Protein AF-A0A9L0IR56-F1 (afdb_monomer)

Secondary structure (DSSP, 8-state):
-HHHHHHHHHHHHHHHHHHHHHHTT----TT-SS--SS--HHHHHHHHHHHHHHHHHTTS-HHHHHHHHHHHHHHHHHHHHHHHH-TT-----HHHHHHHHHHHHHHHHHHHT-SSTT--TTTTGGGSHHHHHHHHHHHHT-HHHHHHHTT-TT-TTTT--HHHHHHHHHHHHHHHHH-TT-TT-HHHHHHHHHHHHHHHHHHHHHHHHHHT--

InterPro domains:
  IPR007225 Exocyst complex component EXOC6/Sec15 [PTHR12702] (2-205)
  IPR042044 EXOC6/PINT-1/Sec15/Tip20, C-terminal, domain 2 [G3DSA:1.20.58.670] (3-142)
  IPR046361 Exocyst complex subunit EXOC6/Sec15, C-terminal [PF04091] (2-171)

Foldseek 3Di:
DPVVVVVLVVLLVVLLVVLVVLLVPDDFPQLDAAAPPAADPSLVVNLVVLLVVLVVCLPPDQVSSVVSLLSNLLSNLVSLLCVLLPPVLQAGEPRRLVRSVNSLVVSLVSQVVCSGPDDDPSVSSVSNLLVVLLSCCVVVVPLVQCLVCPPPPPRPSPNHQLVSSLSNLNNHVVSVVPCPPPPPPVPVVVVVVVVSVVSNVSSVVVVVVVVVVD

Radius of gyration: 19.63 Å; Cα contacts (8 Å, |Δi|>4): 191; chains: 1; bounding box: 58×28×48 Å

Mean predicted aligned error: 6.27 Å

Nearest PDB structures (foldseek):
  2a2f-assembly1_X  TM=9.167E-01  e=8.512E-07  Drosophila melanogaster
  7aa5-assembly1_B  TM=2.598E-01  e=4.148E+00  Homo sapiens
  7a6r-assembly2_B  TM=2.014E-01  e=5.536E+00  Homo sapiens

Sequence (214 aa):
MDARHAAEGEIYTKLNQKIDEFVQLADYDWTMSEPDGRASGYLMDLINFLRSIFQVFTHLPGKVAQTACMSACQHLSTSLMQMLLDSELKQISMGAVQQFNLDVIQCELFASSEPVPGFQGDTLQLAFIDLRQLLDLFMVWDWSTYLADYGQPASKYLRVNPNTALTLLEKMKDTSKKNNIFAQF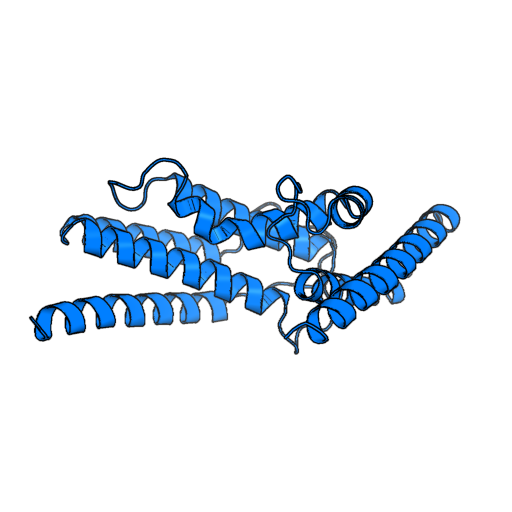RKNDRDKQKLIETVVKQLRSLVNGMSQHT

Structure (mmCIF, N/CA/C/O backbone):
data_AF-A0A9L0IR56-F1
#
_entry.id   AF-A0A9L0IR56-F1
#
loop_
_atom_site.group_PDB
_atom_site.id
_atom_site.type_symbol
_atom_site.label_atom_id
_atom_site.label_alt_id
_atom_site.label_comp_id
_atom_site.label_asym_id
_atom_site.label_entity_id
_atom_site.label_seq_id
_atom_site.pdbx_PDB_ins_code
_atom_site.Cartn_x
_atom_site.Cartn_y
_atom_site.Cartn_z
_atom_site.occupancy
_atom_site.B_iso_or_equiv
_atom_site.auth_seq_id
_atom_site.auth_comp_id
_atom_site.auth_asym_id
_atom_site.auth_atom_id
_atom_site.pdbx_PDB_model_num
ATOM 1 N N . MET A 1 1 ? 29.738 10.434 -18.272 1.00 56.78 1 MET A N 1
ATOM 2 C CA . MET A 1 1 ? 29.108 9.662 -17.174 1.00 56.78 1 MET A CA 1
ATOM 3 C C . MET A 1 1 ? 27.798 10.299 -16.698 1.00 56.78 1 MET A C 1
ATOM 5 O O . MET A 1 1 ? 26.946 9.572 -16.206 1.00 56.78 1 MET A O 1
ATOM 9 N N . ASP A 1 2 ? 27.611 11.603 -16.937 1.00 70.25 2 ASP A N 1
ATOM 10 C CA . ASP A 1 2 ? 26.451 12.405 -16.516 1.00 70.25 2 ASP A CA 1
ATOM 11 C C . ASP A 1 2 ? 25.160 12.136 -17.328 1.00 70.25 2 ASP A C 1
ATOM 13 O O . ASP A 1 2 ? 24.128 11.775 -16.777 1.00 70.25 2 ASP A O 1
ATOM 17 N N . ALA A 1 3 ? 25.243 12.141 -18.667 1.00 72.12 3 ALA A N 1
ATOM 18 C CA . ALA A 1 3 ? 24.068 11.986 -19.540 1.00 72.12 3 ALA A CA 1
ATOM 19 C C . ALA A 1 3 ? 23.312 10.649 -19.384 1.00 72.12 3 ALA A C 1
ATOM 21 O O . ALA A 1 3 ? 22.097 10.598 -19.543 1.00 72.12 3 ALA A O 1
ATOM 22 N N . ARG A 1 4 ? 24.022 9.560 -19.057 1.00 72.88 4 ARG A N 1
ATOM 23 C CA . ARG A 1 4 ? 23.403 8.243 -18.848 1.00 72.88 4 ARG A CA 1
ATOM 24 C C . ARG A 1 4 ? 22.629 8.183 -17.531 1.00 72.88 4 ARG A C 1
ATOM 26 O O . ARG A 1 4 ? 21.506 7.703 -17.529 1.00 72.88 4 ARG A O 1
ATOM 33 N N . HIS A 1 5 ? 23.206 8.692 -16.442 1.00 76.31 5 HIS A N 1
ATOM 34 C CA . HIS A 1 5 ? 22.512 8.750 -15.153 1.00 76.31 5 HIS A CA 1
ATOM 35 C C . HIS A 1 5 ? 21.308 9.697 -15.214 1.00 76.31 5 HIS A C 1
ATOM 37 O O . HIS A 1 5 ? 20.260 9.375 -14.664 1.00 76.31 5 HIS A O 1
ATOM 43 N N . ALA A 1 6 ? 21.426 10.817 -15.935 1.00 77.25 6 ALA A N 1
ATOM 44 C CA . ALA A 1 6 ? 20.308 11.726 -16.172 1.00 77.25 6 ALA A CA 1
ATOM 45 C C . ALA A 1 6 ? 19.157 11.044 -16.936 1.00 77.25 6 ALA A C 1
ATOM 47 O O . ALA A 1 6 ? 18.006 11.138 -16.516 1.00 77.25 6 ALA A O 1
ATOM 48 N N . ALA A 1 7 ? 19.466 10.296 -18.003 1.00 79.19 7 ALA A N 1
ATOM 49 C CA . ALA A 1 7 ? 18.463 9.553 -18.767 1.00 79.19 7 ALA A CA 1
ATOM 50 C C . ALA A 1 7 ? 17.797 8.434 -17.943 1.00 79.19 7 ALA A C 1
ATOM 52 O O . ALA A 1 7 ? 16.586 8.249 -18.020 1.00 79.19 7 ALA A O 1
ATOM 53 N N . GLU A 1 8 ? 18.568 7.702 -17.132 1.00 82.12 8 GLU A N 1
ATOM 54 C CA . GLU A 1 8 ? 18.035 6.682 -16.217 1.00 82.12 8 GLU A CA 1
ATOM 55 C C . GLU A 1 8 ? 17.097 7.307 -15.169 1.00 82.12 8 GLU A C 1
ATOM 57 O O . GLU A 1 8 ? 15.990 6.813 -14.965 1.00 82.12 8 GLU A O 1
ATOM 62 N N . GLY A 1 9 ? 17.488 8.437 -14.571 1.00 82.38 9 GLY A N 1
ATOM 63 C CA . GLY A 1 9 ? 16.643 9.182 -13.635 1.00 82.38 9 GLY A CA 1
ATOM 64 C C . GLY A 1 9 ? 15.326 9.648 -14.260 1.00 82.38 9 GLY A C 1
ATOM 65 O O . GLY A 1 9 ? 14.269 9.504 -13.649 1.00 82.38 9 GLY A O 1
ATOM 66 N N . GLU A 1 10 ? 15.366 10.135 -15.501 1.00 87.88 10 GLU A N 1
ATOM 67 C CA . GLU A 1 10 ? 14.171 10.581 -16.224 1.00 87.88 10 GLU A CA 1
ATOM 68 C C . GLU A 1 10 ? 13.177 9.435 -16.479 1.00 87.88 10 GLU A C 1
ATOM 70 O O . GLU A 1 10 ? 11.966 9.637 -16.359 1.00 87.88 10 GLU A O 1
ATOM 75 N N . ILE A 1 11 ? 13.671 8.224 -16.771 1.00 87.38 11 ILE A N 1
ATOM 76 C CA . ILE A 1 11 ? 12.831 7.024 -16.910 1.00 87.38 11 ILE A CA 1
ATOM 77 C C . ILE A 1 11 ? 12.077 6.753 -15.606 1.00 87.38 11 ILE A C 1
ATOM 79 O O . ILE A 1 11 ? 10.864 6.542 -15.640 1.00 87.38 11 ILE A O 1
ATOM 83 N N . TYR A 1 12 ? 12.772 6.782 -14.466 1.00 88.94 12 TYR A N 1
ATOM 84 C CA . TYR A 1 12 ? 12.162 6.502 -13.163 1.00 88.94 12 TYR A CA 1
ATOM 85 C C . TYR A 1 12 ? 11.106 7.549 -12.810 1.00 88.94 12 TYR A C 1
ATOM 87 O O . TYR A 1 12 ? 9.986 7.203 -12.441 1.00 88.94 12 TYR A O 1
ATOM 95 N N . THR A 1 13 ? 11.427 8.833 -12.991 1.00 91.44 13 THR A N 1
ATOM 96 C CA . THR A 1 13 ? 10.492 9.930 -12.716 1.00 91.44 13 THR A CA 1
ATOM 97 C C . THR A 1 13 ? 9.237 9.831 -13.575 1.00 91.44 13 THR A C 1
ATOM 99 O O . THR A 1 13 ? 8.135 9.913 -13.038 1.00 91.44 13 THR A O 1
ATOM 102 N N . LYS A 1 14 ? 9.377 9.611 -14.887 1.00 94.12 14 LYS A N 1
ATOM 103 C CA . LYS A 1 14 ? 8.225 9.485 -15.793 1.00 94.12 14 LYS A CA 1
ATOM 104 C C . LYS A 1 14 ? 7.370 8.265 -15.474 1.00 94.12 14 LYS A C 1
ATOM 106 O O . LYS A 1 14 ? 6.147 8.339 -15.558 1.00 94.12 14 LYS A O 1
ATOM 111 N N . LEU A 1 15 ? 7.997 7.150 -15.103 1.00 95.44 15 LEU A N 1
ATOM 112 C CA . LEU A 1 15 ? 7.274 5.941 -14.728 1.00 95.44 15 LEU A CA 1
ATOM 113 C C . LEU A 1 15 ? 6.464 6.148 -13.443 1.00 95.44 15 LEU A C 1
ATOM 115 O O . LEU A 1 15 ? 5.287 5.801 -13.412 1.00 95.44 15 LEU A O 1
ATOM 119 N N . ASN A 1 16 ? 7.058 6.778 -12.428 1.00 96.75 16 ASN A N 1
ATOM 120 C CA . ASN A 1 16 ? 6.379 7.082 -11.167 1.00 96.75 16 ASN A CA 1
ATOM 121 C C . ASN A 1 16 ? 5.245 8.097 -11.357 1.00 96.75 16 ASN A C 1
ATOM 123 O O . ASN A 1 16 ? 4.144 7.867 -10.871 1.00 96.75 16 ASN A O 1
ATOM 127 N N . GLN A 1 17 ? 5.458 9.143 -12.163 1.00 97.06 17 GLN A N 1
ATOM 128 C CA . GLN A 1 17 ? 4.387 10.070 -12.553 1.00 97.06 17 GLN A CA 1
ATOM 129 C C . GLN A 1 17 ? 3.228 9.338 -13.228 1.00 97.06 17 GLN A C 1
ATOM 131 O O . GLN A 1 17 ? 2.066 9.609 -12.938 1.00 97.06 17 GLN A O 1
ATOM 136 N N . LYS A 1 18 ? 3.530 8.370 -14.101 1.00 97.56 18 LYS A N 1
ATOM 137 C CA . LYS A 1 18 ? 2.482 7.604 -14.769 1.00 97.56 18 LYS A CA 1
ATOM 138 C C . LYS A 1 18 ? 1.716 6.707 -13.800 1.00 97.56 18 LYS A C 1
ATOM 140 O O . LYS A 1 18 ? 0.505 6.576 -13.944 1.00 97.56 18 LYS A O 1
ATOM 145 N N . ILE A 1 19 ? 2.392 6.123 -12.809 1.00 98.31 19 ILE A N 1
ATOM 146 C CA . ILE A 1 19 ? 1.737 5.403 -11.708 1.00 98.31 19 ILE A CA 1
ATOM 147 C C . ILE A 1 19 ? 0.778 6.339 -10.969 1.00 98.31 19 ILE A C 1
ATOM 149 O O . ILE A 1 19 ? -0.375 5.967 -10.767 1.00 98.31 19 ILE A O 1
ATOM 153 N N . ASP A 1 20 ? 1.216 7.552 -10.629 1.00 98.19 20 ASP A N 1
ATOM 154 C CA . ASP A 1 20 ? 0.378 8.528 -9.924 1.00 98.19 20 ASP A CA 1
ATOM 155 C C . ASP A 1 20 ? -0.876 8.896 -10.727 1.00 98.19 20 ASP A C 1
ATOM 157 O O . ASP A 1 20 ? -1.968 8.942 -10.165 1.00 98.19 20 ASP A O 1
ATOM 161 N N . GLU A 1 21 ? -0.753 9.081 -12.045 1.00 98.19 21 GLU A N 1
ATOM 162 C CA . GLU A 1 21 ? -1.903 9.321 -12.928 1.00 98.19 21 GLU A CA 1
ATOM 163 C C . GLU A 1 21 ? -2.930 8.180 -12.874 1.00 98.19 21 GLU A C 1
ATOM 165 O O . GLU A 1 21 ? -4.127 8.446 -12.831 1.00 98.19 21 GLU A O 1
ATOM 170 N N . PHE A 1 22 ? -2.492 6.915 -12.858 1.00 98.25 22 PHE A N 1
ATOM 171 C CA . PHE A 1 22 ? -3.406 5.774 -12.719 1.00 98.25 22 PHE A CA 1
ATOM 172 C C . PHE A 1 22 ? -4.019 5.697 -11.320 1.00 98.25 22 PHE A C 1
ATOM 174 O O . PHE A 1 22 ? -5.207 5.420 -11.189 1.00 98.25 22 PHE A O 1
ATOM 181 N N . VAL A 1 23 ? -3.227 5.939 -10.275 1.00 97.44 23 VAL A N 1
ATOM 182 C CA . VAL A 1 23 ? -3.689 5.901 -8.880 1.00 97.44 23 VAL A CA 1
ATOM 183 C C . VAL A 1 23 ? -4.750 6.973 -8.616 1.00 97.44 23 VAL A C 1
ATOM 185 O O . VAL A 1 23 ? -5.692 6.719 -7.873 1.00 97.44 23 VAL A O 1
ATOM 188 N N . GLN A 1 24 ? -4.66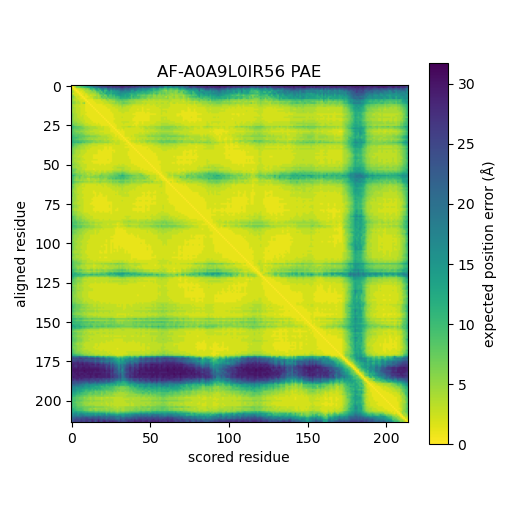3 8.134 -9.269 1.00 96.19 24 GLN A N 1
ATOM 189 C CA . GLN A 1 24 ? -5.692 9.181 -9.203 1.00 96.19 24 GLN A CA 1
ATOM 190 C C . GLN A 1 24 ? -7.050 8.756 -9.783 1.00 96.19 24 GLN A C 1
ATOM 192 O O . GLN A 1 24 ? -8.055 9.398 -9.490 1.00 96.19 24 GLN A O 1
ATOM 197 N N . LEU A 1 25 ? -7.101 7.689 -10.589 1.00 97.06 25 LEU A N 1
ATOM 198 C CA . LEU A 1 25 ? -8.348 7.120 -11.115 1.00 97.06 25 LEU A CA 1
ATOM 199 C C . LEU A 1 25 ? -9.017 6.147 -10.136 1.00 97.06 25 LEU A C 1
ATOM 201 O O . LEU A 1 25 ? -10.068 5.594 -10.460 1.00 97.06 25 LEU A O 1
ATOM 205 N N . ALA A 1 26 ? -8.407 5.885 -8.978 1.00 96.06 26 ALA A N 1
ATOM 206 C CA . ALA A 1 26 ? -8.992 5.020 -7.968 1.00 96.06 26 ALA A CA 1
ATOM 207 C C . ALA A 1 26 ? -10.307 5.614 -7.445 1.00 96.06 26 ALA A C 1
ATOM 209 O O . ALA A 1 26 ? -10.336 6.722 -6.915 1.00 96.06 26 ALA A O 1
ATOM 210 N N . ASP A 1 27 ? -11.383 4.839 -7.561 1.00 93.00 27 ASP A N 1
ATOM 211 C CA . ASP A 1 27 ? -12.735 5.221 -7.148 1.00 93.00 27 ASP A CA 1
ATOM 212 C C . ASP A 1 27 ? -13.307 4.151 -6.209 1.00 93.00 27 ASP A C 1
ATOM 214 O O . ASP A 1 27 ? -14.195 3.374 -6.557 1.00 93.00 27 ASP A O 1
ATOM 218 N N . TYR A 1 28 ? -12.701 4.027 -5.025 1.00 93.19 28 TYR A N 1
ATOM 219 C CA . TYR A 1 28 ? -13.156 3.081 -4.009 1.00 93.19 28 TYR A CA 1
ATOM 220 C C . TYR A 1 28 ? -14.420 3.589 -3.310 1.00 93.19 28 TYR A C 1
ATOM 222 O O . TYR A 1 28 ? -14.428 4.684 -2.739 1.00 93.19 28 TYR A O 1
ATOM 230 N N . ASP A 1 29 ? -15.439 2.733 -3.197 1.00 94.31 29 ASP A N 1
ATOM 231 C CA . A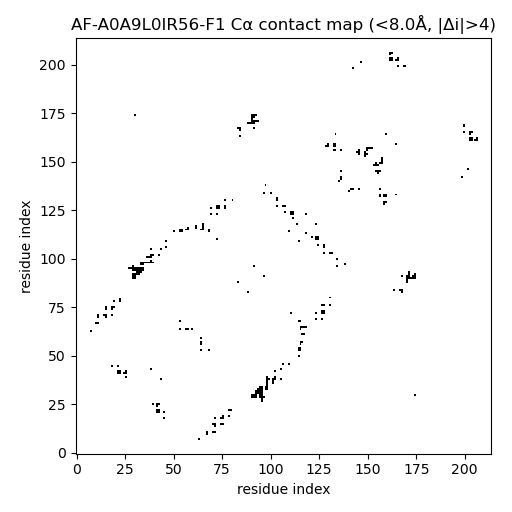SP A 1 29 ? -16.450 2.894 -2.152 1.00 94.31 29 ASP A CA 1
ATOM 232 C C . ASP A 1 29 ? -15.864 2.453 -0.804 1.00 94.31 29 ASP A C 1
ATOM 234 O O . ASP A 1 29 ? -15.979 1.305 -0.370 1.00 94.31 29 ASP A O 1
ATOM 238 N N . TRP A 1 30 ? -15.249 3.399 -0.095 1.00 95.25 30 TRP A N 1
ATOM 239 C CA . TRP A 1 30 ? -14.666 3.161 1.227 1.00 95.25 30 TRP A CA 1
ATOM 240 C C . TRP A 1 30 ? -15.686 2.719 2.286 1.00 95.25 30 TRP A C 1
ATOM 242 O O . TRP A 1 30 ? -15.304 2.240 3.358 1.00 95.25 30 TRP A O 1
ATOM 252 N N . THR A 1 31 ? -16.984 2.830 2.008 1.00 93.00 31 THR A N 1
ATOM 253 C CA . THR A 1 31 ? -18.069 2.426 2.906 1.00 93.00 31 THR A CA 1
ATOM 254 C C . THR A 1 31 ? -18.745 1.111 2.520 1.00 93.00 31 THR A C 1
ATOM 256 O O . THR A 1 31 ? -19.656 0.688 3.237 1.00 93.00 31 THR A O 1
ATOM 259 N N . MET A 1 32 ? -18.267 0.433 1.470 1.00 92.88 32 MET A N 1
ATOM 260 C CA . MET A 1 32 ? -18.858 -0.808 0.967 1.00 92.88 32 MET A CA 1
ATOM 261 C C . MET A 1 32 ? -18.914 -1.920 2.025 1.00 92.88 32 MET A C 1
ATOM 263 O O . MET A 1 32 ? -17.990 -2.132 2.811 1.00 92.88 32 MET A O 1
ATOM 267 N N . SER A 1 33 ? -20.014 -2.670 2.067 1.00 88.31 33 SER A N 1
ATOM 268 C CA . SER A 1 33 ? -20.181 -3.735 3.063 1.00 88.31 33 SER A CA 1
ATOM 269 C C . SER A 1 33 ? -19.320 -4.964 2.777 1.00 88.31 33 SER A C 1
ATOM 271 O O . SER A 1 33 ? -18.829 -5.591 3.713 1.00 88.31 33 SER A O 1
ATOM 273 N N . GLU A 1 34 ? -19.142 -5.291 1.500 1.00 89.88 34 GLU A N 1
ATOM 274 C CA . GLU A 1 34 ? -18.439 -6.475 1.001 1.00 89.88 34 GLU A CA 1
ATOM 275 C C . GLU A 1 34 ? -17.618 -6.088 -0.237 1.00 89.88 34 GLU A C 1
ATOM 277 O O . GLU A 1 34 ? -17.998 -5.135 -0.917 1.00 89.88 34 GLU A O 1
ATOM 282 N N . PRO A 1 35 ? -16.507 -6.786 -0.528 1.00 93.94 35 PRO A N 1
ATOM 283 C CA . PRO A 1 35 ? -15.713 -6.544 -1.727 1.00 93.94 35 PRO A CA 1
ATOM 284 C C . PRO A 1 35 ? -16.431 -7.036 -2.989 1.00 93.94 35 PRO A C 1
ATOM 286 O O . PRO A 1 35 ? -17.216 -7.983 -2.947 1.00 93.94 35 PRO A O 1
ATOM 289 N N . ASP A 1 36 ? -16.049 -6.494 -4.142 1.00 93.06 36 ASP A N 1
ATOM 290 C CA . ASP A 1 36 ? -16.587 -6.873 -5.456 1.00 93.06 36 ASP A CA 1
ATOM 291 C C . ASP A 1 36 ? -16.112 -8.262 -5.926 1.00 93.06 36 ASP A C 1
ATOM 293 O O . ASP A 1 36 ? -16.524 -8.759 -6.977 1.00 93.06 36 ASP A O 1
ATOM 297 N N . GLY A 1 37 ? -15.195 -8.890 -5.183 1.00 93.62 37 GLY A N 1
ATOM 298 C CA . GLY A 1 37 ? -14.642 -10.215 -5.482 1.00 93.62 37 GLY A CA 1
ATOM 299 C C . GLY A 1 37 ? -13.617 -10.237 -6.622 1.00 93.62 37 GLY A C 1
ATOM 300 O O . GLY A 1 37 ? -13.102 -11.300 -6.967 1.00 93.62 37 GLY A O 1
ATOM 301 N N . ARG A 1 38 ? -13.283 -9.077 -7.192 1.00 96.19 38 ARG A N 1
ATOM 302 C CA . ARG A 1 38 ? -12.245 -8.891 -8.215 1.00 96.19 38 ARG A CA 1
ATOM 303 C C . ARG A 1 38 ? -11.431 -7.639 -7.916 1.00 96.19 38 ARG A C 1
ATOM 305 O O . ARG A 1 38 ? -11.923 -6.752 -7.232 1.00 96.19 38 ARG A O 1
ATOM 312 N N . ALA A 1 39 ? -10.221 -7.558 -8.455 1.00 97.06 39 ALA A N 1
ATOM 313 C CA . ALA A 1 39 ? -9.408 -6.351 -8.354 1.00 97.06 39 ALA A CA 1
ATOM 314 C C . ALA A 1 39 ? -10.023 -5.168 -9.122 1.00 97.06 39 ALA A C 1
ATOM 316 O O . ALA A 1 39 ? -10.752 -5.347 -10.105 1.00 97.06 39 ALA A O 1
ATOM 317 N N . SER A 1 40 ? -9.702 -3.967 -8.665 1.00 98.00 40 SER A N 1
ATOM 318 C CA . SER A 1 40 ? -10.132 -2.682 -9.195 1.00 98.00 40 SER A CA 1
ATOM 319 C C . SER A 1 40 ? -9.600 -2.460 -10.611 1.00 98.00 40 SER A C 1
ATOM 321 O O . SER A 1 40 ? -8.440 -2.747 -10.919 1.00 98.00 40 SER A O 1
ATOM 323 N N . GLY A 1 41 ? -10.448 -1.911 -11.486 1.00 97.88 41 GLY A N 1
ATOM 324 C CA . GLY A 1 41 ? -10.127 -1.730 -12.907 1.00 97.88 41 GLY A CA 1
ATOM 325 C C . GLY A 1 41 ? -8.874 -0.884 -13.140 1.00 97.88 41 GLY A C 1
ATOM 326 O O . GLY A 1 41 ? -7.975 -1.320 -13.854 1.00 97.88 41 GLY A O 1
ATOM 327 N N . TYR A 1 42 ? -8.768 0.264 -12.455 1.00 97.94 42 TYR A N 1
ATOM 328 C CA . TYR A 1 42 ? -7.621 1.172 -12.587 1.00 97.94 42 TYR A CA 1
ATOM 329 C C . TYR A 1 42 ? -6.286 0.469 -12.296 1.00 97.94 42 TYR A C 1
ATOM 331 O O . TYR A 1 42 ? -5.286 0.713 -12.971 1.00 97.94 42 TYR A O 1
ATOM 339 N N . LEU A 1 43 ? -6.273 -0.425 -11.300 1.00 98.38 43 LEU A N 1
ATOM 340 C CA . LEU A 1 43 ? -5.068 -1.130 -10.896 1.00 98.38 43 LEU A CA 1
ATOM 341 C C . LEU A 1 43 ? -4.694 -2.202 -11.913 1.00 98.38 43 LEU A C 1
ATOM 343 O O . LEU A 1 43 ? -3.519 -2.355 -12.241 1.00 98.38 43 LEU A O 1
ATOM 347 N N . MET A 1 44 ? -5.679 -2.928 -12.440 1.00 98.31 44 MET A N 1
ATOM 348 C CA . MET A 1 44 ? -5.430 -3.899 -13.503 1.00 98.31 44 MET A CA 1
ATOM 349 C C . MET A 1 44 ? -4.885 -3.220 -14.760 1.00 98.31 44 MET A C 1
ATOM 351 O O . MET A 1 44 ? -3.932 -3.722 -15.359 1.00 98.31 44 MET A O 1
ATOM 355 N N . ASP A 1 45 ? -5.422 -2.056 -15.122 1.00 98.44 45 ASP A N 1
ATOM 356 C CA . ASP A 1 45 ? -4.917 -1.254 -16.237 1.00 98.44 45 ASP A CA 1
ATOM 357 C C . ASP A 1 45 ? -3.487 -0.767 -15.979 1.00 98.44 45 ASP A C 1
ATOM 359 O O . ASP A 1 45 ? -2.627 -0.888 -16.857 1.00 98.44 45 ASP A O 1
ATOM 363 N N . LEU A 1 46 ? -3.188 -0.314 -14.757 1.00 98.50 46 LEU A N 1
ATOM 364 C CA . LEU A 1 46 ? -1.832 0.046 -14.348 1.00 98.50 46 LEU A CA 1
ATOM 365 C C . LEU A 1 46 ? -0.866 -1.146 -14.431 1.00 98.50 46 LEU A C 1
ATOM 367 O O . LEU A 1 46 ? 0.226 -1.017 -14.983 1.00 98.50 46 LEU A O 1
ATOM 371 N N . ILE A 1 47 ? -1.247 -2.320 -13.926 1.00 98.31 47 ILE A N 1
ATOM 372 C CA . ILE A 1 47 ? -0.418 -3.532 -13.995 1.00 98.31 47 ILE A CA 1
ATOM 373 C C . ILE A 1 47 ? -0.159 -3.917 -15.455 1.00 98.31 47 ILE A C 1
ATOM 375 O O . ILE A 1 47 ? 0.976 -4.235 -15.815 1.00 98.31 47 ILE A O 1
ATOM 379 N N . ASN A 1 48 ? -1.174 -3.859 -16.317 1.00 98.19 48 ASN A N 1
ATOM 380 C CA . ASN A 1 48 ? -1.025 -4.138 -17.747 1.00 98.19 48 ASN A CA 1
ATOM 381 C C . ASN A 1 48 ? -0.094 -3.131 -18.436 1.00 98.19 48 ASN A C 1
ATOM 383 O O . ASN A 1 48 ? 0.744 -3.517 -19.261 1.00 98.19 48 ASN A O 1
ATOM 387 N N . PHE A 1 49 ? -0.191 -1.855 -18.064 1.00 98.00 49 PHE A N 1
ATOM 388 C CA . PHE A 1 49 ? 0.731 -0.819 -18.511 1.00 98.00 49 PHE A CA 1
ATOM 389 C C . PHE A 1 49 ? 2.172 -1.130 -18.078 1.00 98.00 49 PHE A C 1
ATOM 391 O O . PHE A 1 49 ? 3.062 -1.192 -18.927 1.00 98.00 49 PHE A O 1
ATOM 398 N N . LEU A 1 50 ? 2.405 -1.407 -16.791 1.00 97.50 50 LEU A N 1
ATOM 399 C CA . LEU A 1 50 ? 3.734 -1.731 -16.261 1.00 97.50 50 LEU A CA 1
ATOM 400 C C . LEU A 1 50 ? 4.329 -2.978 -16.925 1.00 97.50 50 LEU A C 1
ATOM 402 O O . LEU A 1 50 ? 5.494 -2.958 -17.316 1.00 97.50 50 LEU A O 1
ATOM 406 N N . ARG A 1 51 ? 3.531 -4.035 -17.130 1.00 96.44 51 ARG A N 1
ATOM 407 C CA . ARG A 1 51 ? 3.951 -5.235 -17.879 1.00 96.44 51 ARG A CA 1
ATOM 408 C C . ARG A 1 51 ? 4.436 -4.878 -19.281 1.00 96.44 51 ARG A C 1
ATOM 410 O O . ARG A 1 51 ? 5.509 -5.320 -19.684 1.00 96.44 51 ARG A O 1
ATOM 417 N N . SER A 1 52 ? 3.676 -4.054 -19.998 1.00 95.88 52 SER A N 1
ATOM 418 C CA . SER A 1 52 ? 4.019 -3.630 -21.361 1.00 95.88 52 SER A CA 1
ATOM 419 C C . SER A 1 52 ? 5.311 -2.805 -21.391 1.00 95.88 52 SER A C 1
ATOM 421 O O . SER A 1 52 ? 6.165 -3.015 -22.249 1.00 95.88 52 SER A O 1
ATOM 423 N N . ILE A 1 53 ? 5.499 -1.901 -20.424 1.00 94.56 53 ILE A N 1
ATOM 424 C CA . ILE A 1 53 ? 6.717 -1.090 -20.303 1.00 94.56 53 ILE A CA 1
ATOM 425 C C . ILE A 1 53 ? 7.934 -1.951 -19.957 1.00 94.56 53 ILE A C 1
ATOM 427 O O . ILE A 1 53 ? 8.985 -1.815 -20.585 1.00 94.56 53 ILE A O 1
ATOM 431 N N . PHE A 1 54 ? 7.813 -2.867 -18.997 1.00 94.31 54 PHE A N 1
ATOM 432 C CA . PHE A 1 54 ? 8.950 -3.679 -18.567 1.00 94.31 54 PHE A CA 1
ATOM 433 C C . PHE A 1 54 ? 9.391 -4.708 -19.600 1.00 94.31 54 PHE A C 1
ATOM 435 O O . PHE A 1 54 ? 10.590 -4.965 -19.707 1.00 94.31 54 PHE A O 1
ATOM 442 N N . GLN A 1 55 ? 8.477 -5.189 -20.446 1.00 91.31 55 GLN A N 1
ATOM 443 C CA . GLN A 1 55 ? 8.843 -5.956 -21.637 1.00 91.31 55 GLN A CA 1
ATOM 444 C C . GLN A 1 55 ? 9.797 -5.168 -22.543 1.00 91.31 55 GLN A C 1
ATOM 446 O O . GLN A 1 55 ? 10.826 -5.702 -22.955 1.00 91.31 55 GLN A O 1
ATOM 451 N N . VAL A 1 56 ? 9.526 -3.882 -22.788 1.00 90.00 56 VAL A N 1
ATOM 452 C CA . VAL A 1 56 ? 10.425 -3.010 -23.566 1.00 90.00 56 VAL A CA 1
ATOM 453 C C . VAL A 1 56 ? 11.740 -2.758 -22.820 1.00 90.00 56 VAL A C 1
ATOM 455 O O . VAL A 1 56 ? 12.807 -2.709 -23.435 1.00 90.00 56 VAL A O 1
ATOM 458 N N . PHE A 1 57 ? 11.703 -2.644 -21.490 1.00 88.31 57 PHE A N 1
ATOM 459 C CA . PHE A 1 57 ? 12.903 -2.392 -20.682 1.00 88.31 57 PHE A CA 1
ATOM 460 C C . PHE A 1 57 ? 13.878 -3.570 -20.647 1.00 88.31 57 PHE A C 1
ATOM 462 O O . PHE A 1 57 ? 15.032 -3.364 -20.281 1.00 88.31 57 PHE A O 1
ATOM 469 N N . THR A 1 58 ? 13.490 -4.770 -21.084 1.00 80.75 58 THR A N 1
ATOM 470 C CA . THR A 1 58 ? 14.433 -5.895 -21.243 1.00 80.75 58 THR A CA 1
ATOM 471 C C . THR A 1 58 ? 15.575 -5.596 -22.225 1.00 80.75 58 THR A C 1
ATOM 473 O O . THR A 1 58 ? 16.621 -6.241 -22.164 1.00 80.75 58 THR A O 1
ATOM 476 N N . HIS A 1 59 ? 15.422 -4.583 -23.085 1.00 85.94 59 HIS A N 1
ATOM 477 C CA . HIS A 1 59 ? 16.479 -4.084 -23.968 1.00 85.94 59 HIS A CA 1
ATOM 478 C C . HIS A 1 59 ? 17.445 -3.095 -23.295 1.00 85.94 59 HIS A C 1
ATOM 480 O O . HIS A 1 59 ? 18.482 -2.756 -23.869 1.00 85.94 59 HIS A O 1
ATOM 486 N N . LEU A 1 60 ? 17.126 -2.615 -22.091 1.00 86.88 60 LEU A N 1
ATOM 487 C CA . LEU A 1 60 ? 18.025 -1.795 -21.285 1.00 86.88 60 LEU A CA 1
ATOM 488 C C . LEU A 1 60 ? 19.057 -2.681 -20.569 1.00 86.88 60 LEU A C 1
ATOM 490 O O . LEU A 1 60 ? 18.840 -3.880 -20.381 1.00 86.88 60 LEU A O 1
ATOM 494 N N . PRO A 1 61 ? 20.186 -2.113 -20.106 1.00 90.81 61 PRO A N 1
ATOM 495 C CA . PRO A 1 61 ? 21.106 -2.846 -19.244 1.00 90.81 61 PRO A CA 1
ATOM 496 C C . PRO A 1 61 ? 20.365 -3.416 -18.027 1.00 90.81 61 PRO A C 1
ATOM 498 O O . PRO A 1 61 ? 19.648 -2.679 -17.354 1.00 90.81 61 PRO A O 1
ATOM 501 N N . GLY A 1 62 ? 20.567 -4.699 -17.703 1.00 89.00 62 GLY A N 1
ATOM 502 C CA . GLY A 1 62 ? 19.735 -5.413 -16.719 1.00 89.00 62 GLY A CA 1
ATOM 503 C C . GLY A 1 62 ? 19.572 -4.697 -15.372 1.00 89.00 62 GLY A C 1
ATOM 504 O O . GLY A 1 62 ? 18.463 -4.597 -14.860 1.00 89.00 62 GLY A O 1
ATOM 505 N N . LYS A 1 63 ? 20.643 -4.088 -14.843 1.00 90.06 63 LYS A N 1
ATOM 506 C CA . LYS A 1 63 ? 20.576 -3.299 -13.599 1.00 90.06 63 LYS A CA 1
ATOM 507 C C . LYS A 1 63 ? 19.650 -2.080 -13.692 1.00 90.06 63 LYS A C 1
ATOM 509 O O . LYS A 1 63 ? 19.011 -1.737 -12.703 1.00 90.06 63 LYS A O 1
ATOM 514 N N . VAL A 1 64 ? 19.570 -1.432 -14.853 1.00 90.88 64 VAL A N 1
ATOM 515 C CA . VAL A 1 64 ? 18.690 -0.275 -15.088 1.00 90.88 64 VAL A CA 1
ATOM 516 C C . VAL A 1 64 ? 17.236 -0.729 -15.098 1.00 90.88 64 VAL A C 1
ATOM 518 O O . VAL A 1 64 ? 16.413 -0.156 -14.393 1.00 90.88 64 VAL A O 1
ATOM 521 N N . ALA A 1 65 ? 16.933 -1.806 -15.827 1.00 92.44 65 ALA A N 1
ATOM 522 C CA . ALA A 1 65 ? 15.586 -2.368 -15.882 1.00 92.44 65 ALA A CA 1
ATOM 523 C C . ALA A 1 65 ? 15.108 -2.846 -14.498 1.00 92.44 65 ALA A C 1
ATOM 525 O O . ALA A 1 65 ? 13.985 -2.555 -14.093 1.00 92.44 65 ALA A O 1
ATOM 526 N N . GLN A 1 66 ? 15.983 -3.512 -13.736 1.00 93.12 66 GLN A N 1
ATOM 527 C CA . GLN A 1 66 ? 15.698 -3.940 -12.362 1.00 93.12 66 GLN A CA 1
ATOM 528 C C . GLN A 1 66 ? 15.457 -2.754 -11.429 1.00 93.12 66 GLN A C 1
ATOM 530 O O . GLN A 1 66 ? 14.502 -2.767 -10.657 1.00 93.12 66 GLN A O 1
ATOM 535 N N . THR A 1 67 ? 16.292 -1.716 -11.513 1.00 92.81 67 THR A N 1
ATOM 536 C CA . THR A 1 67 ? 16.139 -0.510 -10.687 1.00 92.81 67 THR A CA 1
ATOM 537 C C . THR A 1 67 ? 14.839 0.219 -11.021 1.00 92.81 67 THR A C 1
ATOM 539 O O . THR A 1 67 ? 14.107 0.583 -10.105 1.00 92.81 67 THR A O 1
ATOM 542 N N . ALA A 1 68 ? 14.496 0.356 -12.307 1.00 93.81 68 ALA A N 1
ATOM 543 C CA . ALA A 1 68 ? 13.219 0.926 -12.736 1.00 93.81 68 ALA A CA 1
ATOM 544 C C . ALA A 1 68 ? 12.030 0.126 -12.188 1.00 93.81 68 ALA A C 1
ATOM 546 O O . ALA A 1 68 ? 11.090 0.700 -11.647 1.00 93.81 68 ALA A O 1
ATOM 547 N N . CYS A 1 69 ? 12.088 -1.203 -12.301 1.00 95.50 69 CYS A N 1
ATOM 548 C CA . CYS A 1 69 ? 11.025 -2.090 -11.845 1.00 95.50 69 CYS A CA 1
ATOM 549 C C . CYS A 1 69 ? 10.847 -2.055 -10.324 1.00 95.50 69 CYS A C 1
ATOM 551 O O . CYS A 1 69 ? 9.721 -1.962 -9.838 1.00 95.50 69 CYS A O 1
ATOM 553 N N . MET A 1 70 ? 11.949 -2.081 -9.572 1.00 95.31 70 MET A N 1
ATOM 554 C CA . MET A 1 70 ? 11.919 -1.942 -8.117 1.00 95.31 70 MET A CA 1
ATOM 555 C C . MET A 1 70 ? 11.367 -0.575 -7.708 1.00 95.31 70 MET A C 1
ATOM 557 O O . MET A 1 70 ? 10.468 -0.513 -6.875 1.00 95.31 70 MET A O 1
ATOM 561 N N . SER A 1 71 ? 11.852 0.507 -8.328 1.00 95.81 71 SER A N 1
ATOM 562 C CA . SER A 1 71 ? 11.391 1.868 -8.039 1.00 95.81 71 SER A CA 1
ATOM 563 C C . SER A 1 71 ? 9.892 2.017 -8.289 1.00 95.81 71 SER A C 1
ATOM 565 O O . SER A 1 71 ? 9.188 2.518 -7.420 1.00 95.81 71 SER A O 1
ATOM 567 N N . ALA A 1 72 ? 9.391 1.502 -9.411 1.00 97.31 72 ALA A N 1
ATOM 568 C CA . ALA A 1 72 ? 7.969 1.508 -9.731 1.00 97.31 72 ALA A CA 1
ATOM 569 C C . ALA A 1 72 ? 7.130 0.717 -8.716 1.00 97.31 72 ALA A C 1
ATOM 571 O O . ALA A 1 72 ? 6.087 1.194 -8.279 1.00 97.31 72 ALA A O 1
ATOM 572 N N . CYS A 1 73 ? 7.578 -0.476 -8.310 1.00 97.81 73 CYS A N 1
ATOM 573 C CA . CYS A 1 73 ? 6.857 -1.286 -7.323 1.00 97.81 73 CYS A CA 1
ATOM 574 C C . CYS A 1 73 ? 6.837 -0.617 -5.941 1.00 97.81 73 CYS A C 1
ATOM 576 O O . CYS A 1 73 ? 5.799 -0.594 -5.284 1.00 97.81 73 CYS A O 1
ATOM 578 N N . GLN A 1 74 ? 7.960 -0.031 -5.515 1.00 97.44 74 GLN A N 1
ATOM 579 C CA . GLN A 1 74 ? 8.046 0.732 -4.266 1.00 97.44 74 GLN A CA 1
ATOM 580 C C . GLN A 1 74 ? 7.165 1.982 -4.302 1.00 97.44 74 GLN A C 1
ATOM 582 O O . GLN A 1 74 ? 6.485 2.280 -3.319 1.00 97.44 74 GLN A O 1
ATOM 587 N N . HIS A 1 75 ? 7.151 2.691 -5.432 1.00 98.31 75 HIS A N 1
ATOM 588 C CA . HIS A 1 75 ? 6.308 3.866 -5.629 1.00 98.31 75 HIS A CA 1
ATOM 589 C C . HIS A 1 75 ? 4.830 3.486 -5.573 1.00 98.31 75 HIS A C 1
ATOM 591 O O . HIS A 1 75 ? 4.100 4.045 -4.767 1.00 98.31 75 HIS A O 1
ATOM 597 N N . LEU A 1 76 ? 4.412 2.450 -6.307 1.00 98.50 76 LEU A N 1
ATOM 598 C CA . LEU A 1 76 ? 3.041 1.935 -6.261 1.00 98.50 76 LEU A CA 1
ATOM 599 C C . LEU A 1 76 ? 2.624 1.518 -4.843 1.00 98.50 76 LEU A C 1
ATOM 601 O O . LEU A 1 76 ? 1.566 1.926 -4.371 1.00 98.50 76 LEU A O 1
ATOM 605 N N . SER A 1 77 ? 3.460 0.748 -4.143 1.00 98.38 77 SER A N 1
ATOM 606 C CA . SER A 1 77 ? 3.228 0.358 -2.745 1.00 98.38 77 SER A CA 1
ATOM 607 C C . SER A 1 77 ? 3.050 1.581 -1.836 1.00 98.38 77 SER A C 1
ATOM 609 O O . SER A 1 77 ? 2.117 1.653 -1.035 1.00 98.38 77 SER A O 1
ATOM 611 N N . THR A 1 78 ? 3.892 2.600 -2.016 1.00 98.06 78 THR A N 1
ATOM 612 C CA . THR A 1 78 ? 3.812 3.851 -1.254 1.00 98.06 78 THR A CA 1
ATOM 613 C C . THR A 1 78 ? 2.529 4.620 -1.563 1.00 98.06 78 THR A C 1
ATOM 615 O O . THR A 1 78 ? 1.838 5.026 -0.630 1.00 98.06 78 THR A O 1
ATOM 618 N N . SER A 1 79 ? 2.165 4.778 -2.837 1.00 98.38 79 SER A N 1
ATOM 619 C CA . SER A 1 79 ? 0.947 5.485 -3.251 1.00 98.38 79 SER A CA 1
ATOM 620 C C . SER A 1 79 ? -0.319 4.779 -2.749 1.00 98.38 79 SER A C 1
ATOM 622 O O . SER A 1 79 ? -1.244 5.433 -2.268 1.00 98.38 79 SER A O 1
ATOM 624 N N . LEU A 1 80 ? -0.347 3.442 -2.766 1.00 98.31 80 LEU A N 1
ATOM 625 C CA . LEU A 1 80 ? -1.440 2.646 -2.195 1.00 98.31 80 LEU A CA 1
ATOM 626 C C . LEU A 1 80 ? -1.538 2.820 -0.669 1.00 98.31 80 LEU A C 1
ATOM 628 O O . LEU A 1 80 ? -2.629 3.031 -0.140 1.00 98.31 80 LEU A O 1
ATOM 632 N N . MET A 1 81 ? -0.410 2.788 0.050 1.00 98.06 81 MET A N 1
ATOM 633 C CA . MET A 1 81 ? -0.385 3.063 1.493 1.00 98.06 81 MET A CA 1
ATOM 634 C C . MET A 1 81 ? -0.884 4.480 1.805 1.00 98.06 81 MET A C 1
ATOM 636 O O . MET A 1 81 ? -1.673 4.669 2.728 1.00 98.06 81 MET A O 1
ATOM 640 N N . GLN A 1 82 ? -0.452 5.480 1.035 1.00 97.12 82 GLN A N 1
ATOM 641 C CA . GLN A 1 82 ? -0.881 6.869 1.207 1.00 97.12 82 GLN A CA 1
ATOM 642 C C . GLN A 1 82 ? -2.384 7.030 0.995 1.00 97.12 82 GLN A C 1
ATOM 644 O O . GLN A 1 82 ? -3.026 7.693 1.801 1.00 97.12 82 GLN A O 1
ATOM 649 N N . MET A 1 83 ? -2.953 6.370 -0.014 1.00 96.31 83 MET A N 1
ATOM 650 C CA . MET A 1 83 ? -4.396 6.378 -0.258 1.00 96.31 83 MET A CA 1
ATOM 651 C C . MET A 1 83 ? -5.186 5.859 0.952 1.00 96.31 83 MET A C 1
ATOM 653 O O . MET A 1 83 ? -6.170 6.469 1.365 1.00 96.31 83 MET A O 1
ATOM 657 N N . LEU A 1 84 ? -4.724 4.771 1.573 1.00 95.12 84 LEU A N 1
ATOM 658 C CA . LEU A 1 84 ? -5.362 4.191 2.757 1.00 95.12 84 LEU A CA 1
ATOM 659 C C . LEU A 1 84 ? -5.272 5.110 3.993 1.00 95.12 84 LEU A C 1
ATOM 661 O O . LEU A 1 84 ? -6.137 5.090 4.874 1.00 95.12 84 LEU A O 1
ATOM 665 N N . LEU A 1 85 ? -4.214 5.918 4.073 1.00 95.50 85 LEU A N 1
ATOM 666 C CA . LEU A 1 85 ? -3.924 6.806 5.201 1.00 95.50 85 LEU A CA 1
ATOM 667 C C . LEU A 1 85 ? -4.345 8.261 4.970 1.00 95.50 85 LEU A C 1
ATOM 669 O O . LEU A 1 85 ? -4.217 9.064 5.897 1.00 95.50 85 LEU A O 1
ATOM 673 N N . ASP A 1 86 ? -4.881 8.585 3.793 1.00 95.38 86 ASP A N 1
ATOM 674 C CA . ASP A 1 86 ? -5.225 9.942 3.367 1.00 95.38 86 ASP A CA 1
ATOM 675 C C . ASP A 1 86 ? -6.055 10.668 4.435 1.00 95.38 86 ASP A C 1
ATOM 677 O O . ASP A 1 86 ? -7.025 10.124 4.972 1.00 95.38 86 ASP A O 1
ATOM 681 N N . SER A 1 87 ? -5.674 11.897 4.789 1.00 92.88 87 SER A N 1
ATOM 682 C CA . SER A 1 87 ? -6.359 12.665 5.828 1.00 92.88 87 SER A CA 1
ATOM 683 C C . SER A 1 87 ? -7.817 12.966 5.489 1.00 92.88 87 SER A C 1
ATOM 685 O O . SER A 1 87 ? -8.633 13.060 6.409 1.00 92.88 87 SER A O 1
ATOM 687 N N . GLU A 1 88 ? -8.162 13.093 4.211 1.00 92.75 88 GLU A N 1
ATOM 688 C CA . GLU A 1 88 ? -9.518 13.336 3.715 1.00 92.75 88 GLU A CA 1
ATOM 689 C C . GLU A 1 88 ? -10.390 12.082 3.790 1.00 92.75 88 GLU A C 1
ATOM 691 O O . GLU A 1 88 ? -11.601 12.182 4.005 1.00 92.75 88 GLU A O 1
ATOM 696 N N . LEU A 1 89 ? -9.780 10.894 3.758 1.00 93.19 89 LEU A N 1
ATOM 697 C CA . LEU A 1 89 ? -10.471 9.628 3.966 1.00 93.19 89 LEU A CA 1
ATOM 698 C C . LEU A 1 89 ? -10.851 9.445 5.443 1.00 93.19 89 LEU A C 1
ATOM 700 O O . LEU A 1 89 ? -10.092 8.918 6.257 1.00 93.19 89 LEU A O 1
ATOM 704 N N . LYS A 1 90 ? -12.044 9.901 5.833 1.00 91.19 90 LYS A N 1
ATOM 705 C CA . LYS A 1 90 ? -12.467 9.882 7.247 1.00 91.19 90 LYS A CA 1
ATOM 706 C C . LYS A 1 90 ? -12.896 8.508 7.752 1.00 91.19 90 LYS A C 1
ATOM 708 O O . LYS A 1 90 ? -12.830 8.266 8.952 1.00 91.19 90 LYS A O 1
ATOM 713 N N . GLN A 1 91 ? -13.364 7.634 6.868 1.00 91.75 91 GLN A N 1
ATOM 714 C CA . GLN A 1 91 ? -14.007 6.391 7.265 1.00 91.75 91 GLN A CA 1
ATOM 715 C C . GLN A 1 91 ? -13.693 5.273 6.274 1.00 91.75 91 GLN A C 1
ATOM 717 O O . GLN A 1 91 ? -13.749 5.491 5.069 1.00 91.75 91 GLN A O 1
ATOM 722 N N . ILE A 1 92 ? -13.405 4.080 6.799 1.00 94.25 9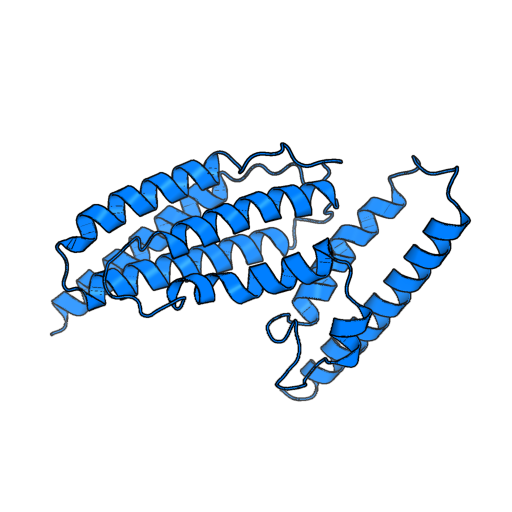2 ILE A N 1
ATOM 723 C CA . ILE A 1 92 ? -13.141 2.877 6.007 1.00 94.25 92 ILE A CA 1
ATOM 724 C C . ILE A 1 92 ? -13.939 1.710 6.599 1.00 94.25 92 ILE A C 1
ATOM 726 O O . ILE A 1 92 ? -13.972 1.486 7.809 1.00 94.25 92 ILE A O 1
ATOM 730 N N . SER A 1 93 ? -14.634 0.967 5.756 1.00 93.25 93 SER A N 1
ATOM 731 C CA . SER A 1 93 ? -15.346 -0.260 6.109 1.00 93.25 93 SER A CA 1
ATOM 732 C C . SER A 1 93 ? -14.431 -1.484 5.999 1.00 93.25 93 SER A C 1
ATOM 734 O O . SER A 1 93 ? -13.410 -1.458 5.316 1.00 93.25 93 SER A O 1
ATOM 736 N N . MET A 1 94 ? -14.807 -2.598 6.638 1.00 92.62 94 MET A N 1
ATOM 737 C CA . MET A 1 94 ? -14.074 -3.853 6.434 1.00 92.62 94 MET A CA 1
ATOM 738 C C . MET A 1 94 ? -14.193 -4.353 4.985 1.00 92.62 94 MET A C 1
ATOM 740 O O . MET A 1 94 ? -13.210 -4.862 4.458 1.00 92.62 94 MET A O 1
ATOM 744 N N . GLY A 1 95 ? -15.346 -4.163 4.329 1.00 94.19 95 GLY A N 1
ATOM 745 C CA . GLY A 1 95 ? -15.530 -4.517 2.918 1.00 94.19 95 GLY A CA 1
ATOM 746 C C . GLY A 1 95 ? -14.551 -3.778 2.005 1.00 94.19 95 GLY A C 1
ATOM 747 O O . GLY A 1 95 ? -13.900 -4.406 1.174 1.00 94.19 95 GLY A O 1
ATOM 748 N N . ALA A 1 96 ? -14.333 -2.481 2.241 1.00 96.50 96 ALA A N 1
ATOM 749 C CA . ALA A 1 96 ? -13.337 -1.705 1.502 1.00 96.50 96 ALA A CA 1
ATOM 750 C C . ALA A 1 96 ? -11.895 -2.181 1.756 1.00 96.50 96 ALA A C 1
ATOM 752 O O . ALA A 1 96 ? -11.113 -2.286 0.815 1.00 96.50 96 ALA A O 1
ATOM 753 N N . VAL A 1 97 ? -11.535 -2.533 3.000 1.00 96.62 97 VAL A N 1
ATOM 754 C CA . VAL A 1 97 ? -10.214 -3.130 3.299 1.00 96.62 97 VAL A CA 1
ATOM 755 C C . VAL A 1 97 ? -10.037 -4.461 2.566 1.00 96.62 97 VAL A C 1
ATOM 757 O O . VAL A 1 97 ? -8.963 -4.735 2.036 1.00 96.62 97 VAL A O 1
ATOM 760 N N . GLN A 1 98 ? -11.086 -5.282 2.496 1.00 96.69 98 GLN A N 1
ATOM 761 C CA . GLN A 1 98 ? -11.061 -6.543 1.753 1.00 96.69 98 GLN A CA 1
ATOM 762 C C . GLN A 1 98 ? -10.901 -6.310 0.247 1.00 96.69 98 GLN A C 1
ATOM 764 O O . GLN A 1 98 ? -10.133 -7.028 -0.390 1.00 96.69 98 GLN A O 1
ATOM 769 N N . GLN A 1 99 ? -11.567 -5.298 -0.312 1.00 98.06 99 GLN A N 1
ATOM 770 C CA . GLN A 1 99 ? -11.432 -4.917 -1.718 1.00 98.06 99 GLN A CA 1
ATOM 771 C C . GLN A 1 99 ? -10.006 -4.442 -2.024 1.00 98.06 99 GLN A C 1
ATOM 773 O O . GLN A 1 99 ? -9.354 -4.964 -2.925 1.00 98.06 99 GLN A O 1
ATOM 778 N N . PHE A 1 100 ? -9.472 -3.541 -1.202 1.00 98.19 100 PHE A N 1
ATOM 779 C CA . PHE A 1 100 ? -8.087 -3.079 -1.294 1.00 98.19 100 PHE A CA 1
ATOM 780 C C . PHE A 1 100 ? -7.072 -4.226 -1.124 1.00 98.19 100 PHE A C 1
ATOM 782 O O . PHE A 1 100 ? -6.008 -4.244 -1.739 1.00 98.19 100 PHE A O 1
ATOM 789 N N . ASN A 1 101 ? -7.399 -5.244 -0.326 1.00 98.31 101 ASN A N 1
ATOM 790 C CA . ASN A 1 101 ? -6.572 -6.438 -0.204 1.00 98.31 101 ASN A CA 1
ATOM 791 C C . ASN A 1 101 ? -6.518 -7.266 -1.502 1.00 98.31 101 ASN A C 1
ATOM 793 O O . ASN A 1 101 ? -5.458 -7.803 -1.817 1.00 98.31 101 ASN A O 1
ATOM 797 N N . LEU A 1 102 ? -7.614 -7.359 -2.267 1.00 98.44 102 LEU A N 1
ATOM 798 C CA . LEU A 1 102 ? -7.602 -8.009 -3.589 1.00 98.44 102 LEU A CA 1
ATOM 799 C C . LEU A 1 102 ? -6.663 -7.288 -4.560 1.00 98.44 102 LEU A C 1
ATOM 801 O O . LEU A 1 102 ? -5.976 -7.931 -5.353 1.00 98.44 102 LEU A O 1
ATOM 805 N N . ASP A 1 103 ? -6.608 -5.967 -4.452 1.00 98.44 103 ASP A N 1
ATOM 806 C CA . ASP A 1 103 ? -5.734 -5.112 -5.243 1.00 98.44 103 ASP A CA 1
ATOM 807 C C . ASP A 1 103 ? -4.257 -5.337 -4.908 1.00 98.44 103 ASP A C 1
ATOM 809 O O . ASP A 1 103 ? -3.453 -5.622 -5.799 1.00 98.44 103 ASP A O 1
ATOM 813 N N . VAL A 1 104 ? -3.899 -5.337 -3.621 1.00 98.31 104 VAL A N 1
ATOM 814 C CA . VAL A 1 104 ? -2.524 -5.650 -3.194 1.00 98.31 104 VAL A CA 1
ATOM 815 C C . VAL A 1 104 ? -2.103 -7.058 -3.629 1.00 98.31 104 VAL A C 1
ATOM 817 O O . VAL A 1 104 ? -0.984 -7.219 -4.111 1.00 98.31 104 VAL A O 1
ATOM 820 N N . ILE A 1 105 ? -3.001 -8.049 -3.586 1.00 98.31 105 ILE A N 1
ATOM 821 C CA . ILE A 1 105 ? -2.711 -9.398 -4.104 1.00 98.31 105 ILE A CA 1
ATOM 822 C C . ILE A 1 105 ? -2.321 -9.354 -5.590 1.00 98.31 105 ILE A C 1
ATOM 824 O O . ILE A 1 105 ? -1.400 -10.059 -6.002 1.00 98.31 105 ILE A O 1
ATOM 828 N N . GLN A 1 106 ? -2.969 -8.527 -6.419 1.00 98.50 106 GLN A N 1
ATOM 829 C CA . GLN A 1 106 ? -2.579 -8.403 -7.830 1.00 98.50 106 GLN A CA 1
ATOM 830 C C . GLN A 1 106 ? -1.205 -7.751 -8.002 1.00 98.50 106 GLN A C 1
ATOM 832 O O . GLN A 1 106 ? -0.436 -8.180 -8.866 1.00 98.50 106 GLN A O 1
ATOM 837 N N . CYS A 1 107 ? -0.855 -6.771 -7.166 1.00 98.31 107 CYS A N 1
ATOM 838 C CA . CYS A 1 107 ? 0.493 -6.200 -7.136 1.00 98.31 107 CYS A CA 1
ATOM 839 C C . CYS A 1 107 ? 1.553 -7.255 -6.780 1.00 98.31 107 CYS A C 1
ATOM 841 O O . CYS A 1 107 ? 2.595 -7.335 -7.431 1.00 98.31 107 CYS A O 1
ATOM 843 N N . GLU A 1 108 ? 1.275 -8.102 -5.788 1.00 97.62 108 GLU A N 1
ATOM 844 C CA . GLU A 1 108 ? 2.167 -9.184 -5.355 1.00 97.62 108 GLU A CA 1
ATOM 845 C C . GLU A 1 108 ? 2.320 -10.265 -6.433 1.00 97.62 108 GLU A C 1
ATOM 847 O O . GLU A 1 108 ? 3.435 -10.706 -6.727 1.00 97.62 108 GLU A O 1
ATOM 852 N N . LEU A 1 109 ? 1.221 -10.649 -7.090 1.00 97.44 109 LEU A N 1
ATOM 853 C CA . LEU A 1 109 ? 1.244 -11.570 -8.231 1.00 97.44 109 LEU A CA 1
ATOM 854 C C . LEU A 1 109 ? 2.031 -10.990 -9.407 1.00 97.44 109 LEU A C 1
ATOM 856 O O . LEU A 1 109 ? 2.780 -11.708 -10.068 1.00 97.44 109 LEU A O 1
ATOM 860 N N . PHE A 1 110 ? 1.898 -9.689 -9.663 1.00 97.44 110 PHE A N 1
ATOM 861 C CA . PHE A 1 110 ? 2.706 -8.998 -10.658 1.00 97.44 110 PHE A CA 1
ATOM 862 C C . PHE A 1 110 ? 4.196 -9.024 -10.294 1.00 97.44 110 PHE A C 1
ATOM 864 O O . PHE A 1 110 ? 5.004 -9.430 -11.129 1.00 97.44 110 PHE A O 1
ATOM 871 N N . ALA A 1 111 ? 4.569 -8.689 -9.057 1.00 96.44 111 ALA A N 1
ATOM 872 C CA . ALA A 1 111 ? 5.956 -8.764 -8.596 1.00 96.44 111 ALA A CA 1
ATOM 873 C C . ALA A 1 111 ? 6.536 -10.188 -8.705 1.00 96.44 111 ALA A C 1
ATOM 875 O O . ALA A 1 111 ? 7.699 -10.363 -9.063 1.00 96.44 111 ALA A O 1
ATOM 876 N N . SER A 1 112 ? 5.706 -11.203 -8.461 1.00 95.00 112 SER A N 1
ATOM 877 C CA . SER A 1 112 ? 6.072 -12.623 -8.552 1.00 95.00 112 SER A CA 1
ATOM 878 C C . SER A 1 112 ? 6.167 -13.148 -9.986 1.00 95.00 112 SER A C 1
ATOM 880 O O . SER A 1 112 ? 6.709 -14.224 -10.206 1.00 95.00 112 SER A O 1
ATOM 882 N N . SER A 1 113 ? 5.649 -12.408 -10.971 1.00 93.81 113 SER A N 1
ATOM 883 C CA . SER A 1 113 ? 5.666 -12.812 -12.385 1.00 93.81 113 SER A CA 1
ATOM 884 C C . SER A 1 113 ? 6.992 -12.542 -13.101 1.00 93.81 113 SER A C 1
ATOM 886 O O . SER A 1 113 ? 7.060 -12.693 -14.317 1.00 93.81 113 SER A O 1
ATOM 888 N N . GLU A 1 114 ? 8.025 -12.128 -12.357 1.00 89.88 114 GLU A N 1
ATOM 889 C CA . GLU A 1 114 ? 9.336 -11.730 -12.882 1.00 89.88 114 GLU A CA 1
ATOM 890 C C . GLU A 1 114 ? 9.224 -10.709 -14.034 1.00 89.88 114 GLU A C 1
ATOM 892 O O . GLU A 1 114 ? 9.672 -10.964 -15.154 1.00 89.88 114 GLU A O 1
ATOM 897 N N . PRO A 1 115 ? 8.637 -9.519 -13.787 1.00 91.88 115 PRO A N 1
ATOM 898 C CA . PRO A 1 115 ? 8.376 -8.532 -14.841 1.00 91.88 115 PRO A CA 1
ATOM 899 C C . PRO A 1 115 ? 9.644 -8.059 -15.569 1.00 91.88 115 PRO A C 1
ATOM 901 O O . PRO A 1 115 ? 9.573 -7.625 -16.718 1.00 91.88 115 PRO A O 1
ATOM 904 N N . VAL A 1 116 ? 10.803 -8.157 -14.910 1.00 92.94 116 VAL A N 1
ATOM 905 C CA . VAL A 1 116 ? 12.136 -7.967 -15.489 1.00 92.94 116 VAL A CA 1
ATOM 906 C C . VAL A 1 116 ? 13.041 -9.103 -14.992 1.00 92.94 116 VAL A C 1
ATOM 908 O O . VAL A 1 116 ? 12.999 -9.424 -13.802 1.00 92.94 116 VAL A O 1
ATOM 911 N N . PRO A 1 117 ? 13.901 -9.692 -15.844 1.00 90.94 117 PRO A N 1
ATOM 912 C CA . PRO A 1 117 ? 14.777 -10.784 -15.434 1.00 90.94 117 PRO A CA 1
ATOM 913 C C . PRO A 1 117 ? 15.858 -10.365 -14.422 1.00 90.94 117 PRO A C 1
ATOM 915 O O . PRO A 1 117 ? 16.353 -9.233 -14.403 1.00 90.94 117 PRO A O 1
ATOM 918 N N . GLY A 1 118 ? 16.302 -11.340 -13.626 1.00 89.19 118 GLY A N 1
ATOM 919 C CA . GLY A 1 118 ? 17.497 -11.249 -12.782 1.00 89.19 118 GLY A CA 1
ATOM 920 C C . GLY A 1 118 ? 17.279 -10.720 -11.360 1.00 89.19 118 GLY A C 1
ATOM 921 O O . GLY A 1 118 ? 18.266 -10.446 -10.674 1.00 89.19 118 GLY A O 1
ATOM 922 N N . PHE A 1 119 ? 16.029 -10.581 -10.910 1.00 88.88 119 PHE A N 1
ATOM 923 C CA . PHE A 1 119 ? 15.742 -10.501 -9.476 1.00 88.88 119 PHE A CA 1
ATOM 924 C C . PHE A 1 119 ? 16.091 -11.831 -8.793 1.00 88.88 119 PHE A C 1
ATOM 926 O O . PHE A 1 119 ? 15.988 -12.897 -9.393 1.00 88.88 119 PHE A O 1
ATOM 933 N N . GLN A 1 120 ? 16.536 -11.766 -7.537 1.00 85.75 120 GLN A N 1
ATOM 934 C CA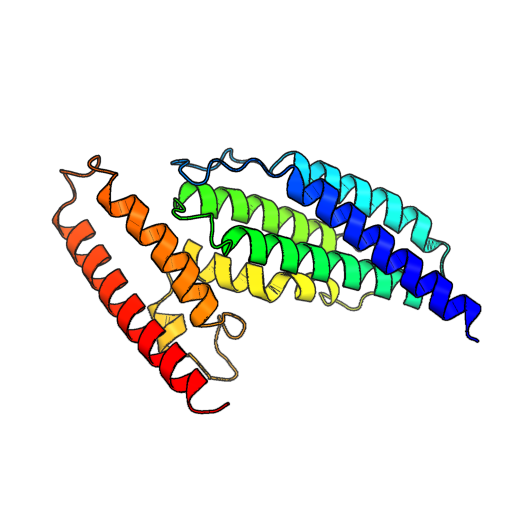 . GLN A 1 120 ? 16.843 -12.954 -6.739 1.00 85.75 120 GLN A CA 1
ATOM 935 C C . GLN A 1 120 ? 15.670 -13.274 -5.812 1.00 85.75 120 GLN A C 1
ATOM 937 O O . GLN A 1 120 ? 15.324 -12.443 -4.970 1.00 85.75 120 GLN A O 1
ATOM 942 N N . GLY A 1 121 ? 15.090 -14.471 -5.940 1.00 84.31 121 GLY A N 1
ATOM 943 C CA . GLY A 1 121 ? 13.974 -14.918 -5.098 1.00 84.31 121 GLY A CA 1
ATOM 944 C C . GLY A 1 121 ? 12.852 -13.877 -5.010 1.00 84.31 121 GLY A C 1
ATOM 945 O O . GLY A 1 121 ? 12.519 -13.225 -5.996 1.00 84.31 121 GLY A O 1
ATOM 946 N N . ASP A 1 122 ? 12.348 -13.648 -3.800 1.00 89.00 122 ASP A N 1
ATOM 947 C CA . ASP A 1 122 ? 11.202 -12.765 -3.543 1.00 89.00 122 ASP A CA 1
ATOM 948 C C . ASP A 1 122 ? 11.573 -11.275 -3.403 1.00 89.00 122 ASP A C 1
ATOM 950 O O . ASP A 1 122 ? 10.799 -10.477 -2.874 1.00 89.00 122 ASP A O 1
ATOM 954 N N . THR A 1 123 ? 12.756 -10.857 -3.877 1.00 93.12 123 THR A N 1
ATOM 955 C CA . THR A 1 123 ? 13.261 -9.482 -3.683 1.00 93.12 123 THR A CA 1
ATOM 956 C C . THR A 1 123 ? 12.256 -8.418 -4.128 1.00 93.12 123 THR A C 1
ATOM 958 O O . THR A 1 123 ? 12.079 -7.424 -3.429 1.00 93.12 123 THR A O 1
ATOM 961 N N . LEU A 1 124 ? 11.580 -8.608 -5.266 1.00 94.56 124 LEU A N 1
ATOM 962 C CA . LEU A 1 124 ? 10.608 -7.629 -5.763 1.00 94.56 124 LEU A CA 1
ATOM 963 C C . LEU A 1 124 ? 9.321 -7.597 -4.925 1.00 94.56 124 LEU A C 1
ATOM 965 O O . LEU A 1 124 ? 8.744 -6.528 -4.737 1.00 94.56 124 LEU A O 1
ATOM 969 N N . GLN A 1 125 ? 8.904 -8.735 -4.362 1.00 94.25 125 GLN A N 1
ATOM 970 C CA . GLN A 1 125 ? 7.743 -8.804 -3.467 1.00 94.25 125 GLN A CA 1
ATOM 971 C C . GLN A 1 125 ? 7.980 -8.007 -2.176 1.00 94.25 125 GLN A C 1
ATOM 973 O O . GLN A 1 125 ? 7.036 -7.452 -1.614 1.00 94.25 125 GLN A O 1
ATOM 978 N N . LEU A 1 126 ? 9.240 -7.856 -1.739 1.00 95.50 126 LEU A N 1
ATOM 979 C CA . LEU A 1 126 ? 9.585 -7.029 -0.576 1.00 95.50 126 LEU A CA 1
ATOM 980 C C . LEU A 1 126 ? 9.173 -5.558 -0.732 1.00 95.50 126 LEU A C 1
ATOM 982 O O . LEU A 1 126 ? 9.054 -4.867 0.276 1.00 95.50 126 LEU A O 1
ATOM 986 N N . ALA A 1 127 ? 8.916 -5.068 -1.950 1.00 97.12 127 ALA A N 1
ATOM 987 C CA . ALA A 1 127 ? 8.363 -3.729 -2.155 1.00 97.12 127 ALA A CA 1
ATOM 988 C C . ALA A 1 127 ? 6.960 -3.562 -1.535 1.00 97.12 127 ALA A C 1
ATOM 990 O O . ALA A 1 127 ? 6.589 -2.455 -1.147 1.00 97.12 127 ALA A O 1
ATOM 991 N N . PHE A 1 128 ? 6.196 -4.650 -1.402 1.00 98.00 128 PHE A N 1
ATOM 992 C CA . PHE A 1 128 ? 4.815 -4.650 -0.906 1.00 98.00 128 PHE A CA 1
ATOM 993 C C . PHE A 1 128 ? 4.676 -5.191 0.524 1.00 98.00 128 PHE A C 1
ATOM 995 O O . PHE A 1 128 ? 3.576 -5.188 1.073 1.00 98.00 128 PHE A O 1
ATOM 1002 N N . ILE A 1 129 ? 5.774 -5.616 1.163 1.00 97.38 129 ILE A N 1
ATOM 1003 C CA . ILE A 1 129 ? 5.725 -6.328 2.451 1.00 97.38 129 ILE A CA 1
ATOM 1004 C C . ILE A 1 129 ? 5.085 -5.509 3.582 1.00 97.38 129 ILE A C 1
ATOM 1006 O O . ILE A 1 129 ? 4.383 -6.068 4.422 1.00 97.38 129 ILE A O 1
ATOM 1010 N N . ASP A 1 130 ? 5.287 -4.190 3.592 1.00 97.31 130 ASP A N 1
ATOM 1011 C CA . ASP A 1 130 ? 4.722 -3.303 4.613 1.00 97.31 130 ASP A CA 1
ATOM 1012 C C . ASP A 1 130 ? 3.187 -3.252 4.499 1.00 97.31 130 ASP A C 1
ATOM 1014 O O . ASP A 1 130 ? 2.481 -3.383 5.501 1.00 97.31 130 ASP A O 1
ATOM 1018 N N . LEU A 1 131 ? 2.664 -3.140 3.269 1.00 97.94 131 LEU A N 1
ATOM 1019 C CA . LEU A 1 131 ? 1.228 -3.215 2.982 1.00 97.94 131 LEU A CA 1
ATOM 1020 C C . LEU A 1 131 ? 0.662 -4.595 3.309 1.00 97.94 131 LEU A C 1
ATOM 1022 O O . LEU A 1 131 ? -0.377 -4.686 3.961 1.00 97.94 131 LEU A O 1
ATOM 1026 N N . ARG A 1 132 ? 1.346 -5.664 2.890 1.00 98.06 132 ARG A N 1
ATOM 1027 C CA . ARG A 1 132 ? 0.910 -7.045 3.121 1.00 98.06 132 ARG A CA 1
ATOM 1028 C C . ARG A 1 132 ? 0.751 -7.339 4.607 1.00 98.06 132 ARG A C 1
ATOM 1030 O O . ARG A 1 132 ? -0.321 -7.761 5.034 1.00 98.06 132 ARG A O 1
ATOM 1037 N N . GLN A 1 133 ? 1.774 -7.045 5.413 1.00 98.38 133 GLN A N 1
ATOM 1038 C CA . GLN A 1 133 ? 1.705 -7.279 6.857 1.00 98.38 133 GLN A CA 1
ATOM 1039 C C . GLN A 1 133 ? 0.644 -6.408 7.538 1.00 98.38 133 GLN A C 1
ATOM 1041 O O . GLN A 1 133 ? -0.036 -6.889 8.447 1.00 98.38 133 GLN A O 1
ATOM 1046 N N . LEU A 1 134 ? 0.471 -5.152 7.102 1.00 98.50 134 LEU A N 1
ATOM 1047 C CA . LEU A 1 134 ? -0.602 -4.296 7.608 1.00 98.50 134 LEU A CA 1
ATOM 1048 C C . LEU A 1 134 ? -1.969 -4.917 7.312 1.00 98.50 134 LEU A C 1
ATOM 1050 O O . LEU A 1 134 ? -2.785 -5.060 8.215 1.00 98.50 134 LEU A O 1
ATOM 1054 N N . LEU A 1 135 ? -2.219 -5.326 6.071 1.00 98.12 135 LEU A N 1
ATOM 1055 C CA . LEU A 1 135 ? -3.491 -5.928 5.687 1.00 98.12 135 LEU A CA 1
ATOM 1056 C C . LEU A 1 135 ? -3.725 -7.265 6.395 1.00 98.12 135 LEU A C 1
ATOM 1058 O O . LEU A 1 135 ? -4.828 -7.491 6.882 1.00 98.12 135 LEU A O 1
ATOM 1062 N N . ASP A 1 136 ? -2.711 -8.118 6.542 1.00 98.00 136 ASP A N 1
ATOM 1063 C CA . ASP A 1 136 ? -2.829 -9.382 7.282 1.00 98.00 136 ASP A CA 1
ATOM 1064 C C . ASP A 1 136 ? -3.263 -9.167 8.730 1.00 98.00 136 ASP A C 1
ATOM 1066 O O . ASP A 1 136 ? -4.153 -9.871 9.215 1.00 98.00 136 ASP A O 1
ATOM 1070 N N . LEU A 1 137 ? -2.699 -8.161 9.404 1.00 97.00 137 LEU A N 1
ATOM 1071 C CA . LEU A 1 137 ? -3.083 -7.814 10.771 1.00 97.00 137 LEU A CA 1
ATOM 1072 C C . LEU A 1 137 ? -4.582 -7.499 10.872 1.00 97.00 137 LEU A C 1
ATOM 1074 O O . LEU A 1 137 ? -5.251 -7.963 11.796 1.00 97.00 137 LEU A O 1
ATOM 1078 N N . PHE A 1 138 ? -5.124 -6.752 9.910 1.00 94.31 138 PHE A N 1
ATOM 1079 C CA . PHE A 1 138 ? -6.535 -6.357 9.890 1.00 94.31 138 PHE A CA 1
ATOM 1080 C C . PHE A 1 138 ? -7.470 -7.464 9.395 1.00 94.31 138 PHE A C 1
ATOM 1082 O O . PHE A 1 138 ? -8.579 -7.597 9.913 1.00 94.31 138 PHE A O 1
ATOM 1089 N N . MET A 1 139 ? -7.028 -8.279 8.440 1.00 92.19 139 MET A N 1
ATOM 1090 C CA . MET A 1 139 ? -7.800 -9.396 7.890 1.00 92.19 139 MET A CA 1
ATOM 1091 C C . MET A 1 139 ? -7.937 -10.541 8.896 1.00 92.19 139 MET A C 1
ATOM 1093 O O . MET A 1 139 ? -9.014 -11.120 9.022 1.00 92.19 139 MET A O 1
ATOM 1097 N N . VAL A 1 140 ? -6.870 -10.843 9.643 1.00 93.50 140 VAL A N 1
ATOM 1098 C CA . VAL A 1 140 ? -6.866 -11.879 10.692 1.00 93.50 140 VAL A CA 1
ATOM 1099 C C . VAL A 1 140 ? -7.349 -11.331 12.039 1.00 93.50 140 VAL A C 1
ATOM 1101 O O . VAL A 1 140 ? -7.823 -12.091 12.879 1.00 93.50 140 VAL A O 1
ATOM 1104 N N . TRP A 1 141 ? -7.279 -10.011 12.240 1.00 90.50 141 TRP A N 1
ATOM 1105 C CA . TRP A 1 141 ? -7.577 -9.337 13.508 1.00 90.50 141 TRP A CA 1
ATOM 1106 C C . TRP A 1 141 ? -6.626 -9.731 14.655 1.00 90.50 141 TRP A C 1
ATOM 1108 O O . TRP A 1 141 ? -7.014 -9.853 15.818 1.00 90.50 141 TRP A O 1
ATOM 1118 N N . ASP A 1 142 ? -5.351 -9.920 14.322 1.00 93.00 142 ASP A N 1
ATOM 1119 C CA . ASP A 1 142 ? -4.329 -10.565 15.160 1.00 93.00 142 ASP A CA 1
ATOM 1120 C C . ASP A 1 142 ? -3.598 -9.591 16.107 1.00 93.00 142 ASP A C 1
ATOM 1122 O O . ASP A 1 142 ? -2.373 -9.606 16.272 1.00 93.00 142 ASP A O 1
ATOM 1126 N N . TRP A 1 143 ? -4.360 -8.685 16.721 1.00 94.12 143 TRP A N 1
ATOM 1127 C CA . TRP A 1 143 ? -3.823 -7.618 17.568 1.00 94.12 143 TRP A CA 1
ATOM 1128 C C . TRP A 1 143 ? -3.074 -8.146 18.790 1.00 94.12 143 TRP A C 1
ATOM 1130 O O . TRP A 1 143 ? -2.106 -7.525 19.222 1.00 94.12 143 TRP A O 1
ATOM 1140 N N . SER A 1 144 ? -3.492 -9.292 19.336 1.00 92.75 144 SER A N 1
ATOM 1141 C CA . SER A 1 144 ? -2.814 -9.933 20.465 1.00 92.75 144 SER A CA 1
ATOM 1142 C C . SER A 1 144 ? -1.366 -10.272 20.137 1.00 92.75 144 SER A C 1
ATOM 1144 O O . SER A 1 144 ? -0.481 -9.926 20.914 1.00 92.75 144 SER A O 1
ATOM 1146 N N . THR A 1 145 ? -1.122 -10.894 18.982 1.00 95.62 145 THR A N 1
ATOM 1147 C CA . THR A 1 145 ? 0.229 -11.259 18.544 1.00 95.62 145 THR A CA 1
ATOM 1148 C C . THR A 1 145 ? 1.029 -10.022 18.177 1.00 95.62 145 THR A C 1
ATOM 1150 O O . THR A 1 145 ? 2.171 -9.893 18.607 1.00 95.62 145 THR A O 1
ATOM 1153 N N . TYR A 1 146 ? 0.427 -9.064 17.461 1.00 96.44 146 TYR A N 1
ATOM 1154 C CA . TYR A 1 146 ? 1.117 -7.816 17.127 1.00 96.44 146 TYR A CA 1
ATOM 1155 C C . TYR A 1 146 ? 1.634 -7.082 18.367 1.00 96.44 146 TYR A C 1
ATOM 1157 O 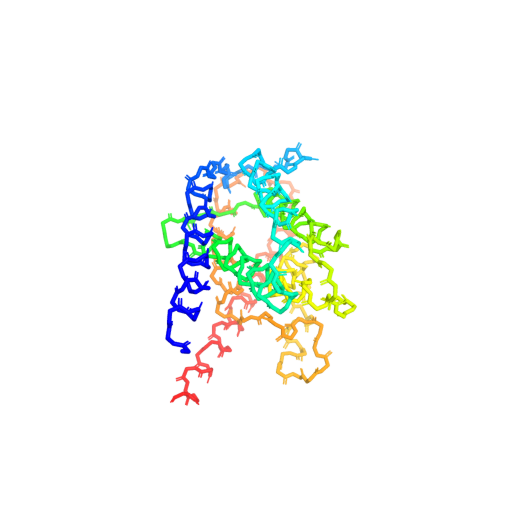O . TYR A 1 146 ? 2.792 -6.679 18.402 1.00 96.44 146 TYR A O 1
ATOM 1165 N N . LEU A 1 147 ? 0.787 -6.928 19.386 1.00 95.31 147 LEU A N 1
ATOM 1166 C CA . LEU A 1 147 ? 1.121 -6.183 20.596 1.00 95.31 147 LEU A CA 1
ATOM 1167 C C . LEU A 1 147 ? 2.075 -6.946 21.520 1.00 95.31 147 LEU A C 1
ATOM 1169 O O . LEU A 1 147 ? 2.936 -6.319 22.131 1.00 95.31 147 LEU A O 1
ATOM 1173 N N . ALA A 1 148 ? 1.929 -8.270 21.633 1.00 94.69 148 ALA A N 1
ATOM 1174 C CA . ALA A 1 148 ? 2.801 -9.096 22.469 1.00 94.69 148 ALA A CA 1
ATOM 1175 C C . ALA A 1 148 ? 4.230 -9.157 21.919 1.00 94.69 148 ALA A C 1
ATOM 1177 O O . ALA A 1 148 ? 5.191 -9.057 22.683 1.00 94.69 148 ALA A O 1
ATOM 1178 N N . ASP A 1 149 ? 4.358 -9.267 20.598 1.00 94.38 149 ASP A N 1
ATOM 1179 C CA . ASP A 1 149 ? 5.649 -9.445 19.947 1.00 94.38 149 ASP A CA 1
ATOM 1180 C C . ASP A 1 149 ? 6.263 -8.115 19.490 1.00 94.38 149 ASP A C 1
ATOM 1182 O O . ASP A 1 149 ? 7.356 -8.131 18.933 1.00 94.38 149 ASP A O 1
ATOM 1186 N N . TYR A 1 150 ? 5.604 -6.963 19.669 1.00 93.94 150 TYR A N 1
ATOM 1187 C CA . TYR A 1 150 ? 6.083 -5.689 19.121 1.00 93.94 150 TYR A CA 1
ATOM 1188 C C . TYR A 1 150 ? 7.526 -5.367 19.551 1.00 93.94 150 TYR A C 1
ATOM 1190 O O . TYR A 1 150 ? 7.876 -5.416 20.730 1.00 93.94 150 TYR A O 1
ATOM 1198 N N . GLY A 1 151 ? 8.365 -5.008 18.574 1.00 89.75 151 GLY A N 1
ATOM 1199 C CA . GLY A 1 151 ? 9.778 -4.677 18.784 1.00 89.75 151 GLY A CA 1
ATOM 1200 C C . GLY A 1 151 ? 10.724 -5.881 18.867 1.00 89.75 151 GLY A C 1
ATOM 1201 O O . GLY A 1 151 ? 11.932 -5.683 18.981 1.00 89.75 151 GLY A O 1
ATOM 1202 N N . GLN A 1 152 ? 10.216 -7.115 18.787 1.00 94.69 152 GLN A N 1
ATOM 1203 C CA . GLN A 1 152 ? 11.055 -8.313 18.737 1.00 94.69 152 GLN A CA 1
ATOM 1204 C C . GLN A 1 152 ? 11.590 -8.571 17.313 1.00 94.69 152 GLN A C 1
ATOM 1206 O O . GLN A 1 152 ? 10.906 -8.314 16.327 1.00 94.69 152 GLN A O 1
ATOM 1211 N N . PRO A 1 153 ? 12.797 -9.141 17.141 1.00 92.38 153 PRO A N 1
ATOM 1212 C CA . PRO A 1 153 ? 13.321 -9.450 15.804 1.00 92.38 153 PRO A CA 1
ATOM 1213 C C . PRO A 1 153 ? 12.510 -10.508 15.038 1.00 92.38 153 PRO A C 1
ATOM 1215 O O . PRO A 1 153 ? 12.546 -10.544 13.813 1.00 92.38 153 PRO A O 1
ATOM 1218 N N . ALA A 1 154 ? 11.799 -11.380 15.761 1.00 92.81 154 ALA A N 1
ATOM 1219 C CA . ALA A 1 154 ? 11.021 -12.485 15.203 1.00 92.81 154 ALA A CA 1
ATOM 1220 C C . ALA A 1 154 ? 9.514 -12.181 15.090 1.00 92.81 154 ALA A C 1
ATOM 1222 O O . ALA A 1 154 ? 8.725 -13.101 14.873 1.00 92.81 154 ALA A O 1
ATOM 1223 N N . SER A 1 155 ? 9.091 -10.921 15.261 1.00 95.25 155 SER A N 1
ATOM 1224 C CA . SER A 1 155 ? 7.672 -10.557 15.210 1.00 95.25 155 SER A CA 1
ATOM 1225 C C . SER A 1 155 ? 7.066 -10.865 13.844 1.00 95.25 155 SER A C 1
ATOM 1227 O O . SER A 1 155 ? 7.588 -10.455 12.808 1.00 95.25 155 SER A O 1
ATOM 1229 N N . LYS A 1 156 ? 5.890 -11.498 13.842 1.00 95.88 156 LYS A N 1
ATOM 1230 C CA . LYS A 1 156 ? 5.118 -11.775 12.619 1.00 95.88 156 LYS A CA 1
ATOM 1231 C C . LYS A 1 156 ? 4.819 -10.512 11.798 1.00 95.88 156 LYS A C 1
ATOM 1233 O O . LYS A 1 156 ? 4.876 -10.541 10.575 1.00 95.88 156 LYS A O 1
ATOM 1238 N N . TYR A 1 157 ? 4.529 -9.408 12.485 1.00 97.12 157 TYR A N 1
ATOM 1239 C CA . TYR A 1 157 ? 4.168 -8.111 11.903 1.00 97.12 157 TYR A CA 1
ATOM 1240 C C . TYR A 1 157 ? 5.289 -7.074 12.085 1.00 97.12 157 TYR A C 1
ATOM 1242 O O . TYR A 1 157 ? 5.030 -5.914 12.405 1.00 97.12 157 TYR A O 1
ATOM 1250 N N . LEU A 1 158 ? 6.547 -7.503 11.929 1.00 96.81 158 LEU A N 1
ATOM 1251 C CA . LEU A 1 158 ? 7.749 -6.679 12.120 1.00 96.81 158 LEU A CA 1
ATOM 1252 C C . LEU A 1 158 ? 7.717 -5.347 11.348 1.00 96.81 158 LEU A C 1
ATOM 1254 O O . LEU A 1 158 ? 8.304 -4.362 11.787 1.00 96.81 158 LEU A O 1
ATOM 1258 N N . ARG A 1 159 ? 7.051 -5.315 10.191 1.00 96.50 159 ARG A N 1
ATOM 1259 C CA . ARG A 1 159 ? 6.998 -4.163 9.280 1.00 96.50 159 ARG A CA 1
ATOM 1260 C C . ARG A 1 159 ? 5.837 -3.214 9.566 1.00 96.50 159 ARG A C 1
ATOM 1262 O O . ARG A 1 159 ? 5.782 -2.125 9.002 1.00 96.50 159 ARG A O 1
ATOM 1269 N N . VAL A 1 160 ? 4.908 -3.601 10.440 1.00 97.69 160 VAL A N 1
ATOM 1270 C CA . VAL A 1 160 ? 3.731 -2.786 10.743 1.00 97.69 160 VAL A CA 1
ATOM 1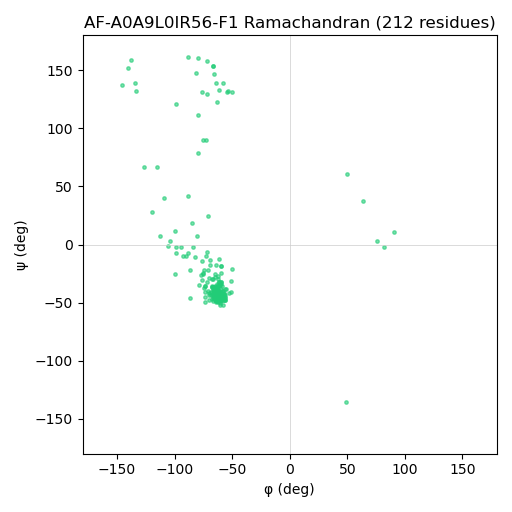271 C C . VAL A 1 160 ? 4.106 -1.672 11.715 1.00 97.69 160 VAL A C 1
ATOM 1273 O O . VAL A 1 160 ? 4.368 -1.905 12.897 1.00 97.69 160 VAL A O 1
ATOM 1276 N N . ASN A 1 161 ? 4.080 -0.435 11.222 1.00 95.94 161 ASN A N 1
ATOM 1277 C CA . ASN A 1 161 ? 4.259 0.755 12.044 1.00 95.94 161 ASN A CA 1
ATOM 1278 C C . ASN A 1 161 ? 3.014 0.994 12.936 1.00 95.94 161 ASN A C 1
ATOM 1280 O O . ASN A 1 161 ? 1.900 1.052 12.402 1.00 95.94 161 ASN A O 1
ATOM 1284 N N . PRO A 1 162 ? 3.165 1.196 14.264 1.00 96.75 162 PRO A N 1
ATOM 1285 C CA . PRO A 1 162 ? 2.028 1.417 15.160 1.00 96.75 162 PRO A CA 1
ATOM 1286 C C . PRO A 1 162 ? 1.176 2.633 14.806 1.00 96.75 162 PRO A C 1
ATOM 1288 O O . PRO A 1 162 ? -0.036 2.597 15.003 1.00 96.75 162 PRO A O 1
ATOM 1291 N N . ASN A 1 163 ? 1.782 3.702 14.282 1.00 96.69 163 ASN A N 1
ATOM 1292 C CA . ASN A 1 163 ? 1.063 4.902 13.863 1.00 96.69 163 ASN A CA 1
ATOM 1293 C C . ASN A 1 163 ? 0.183 4.608 12.645 1.00 96.69 163 ASN A C 1
ATOM 1295 O O . ASN A 1 163 ? -1.002 4.920 12.658 1.00 96.69 163 ASN A O 1
ATOM 1299 N N . THR A 1 164 ? 0.732 3.923 11.639 1.00 97.19 164 THR A N 1
ATOM 1300 C CA . THR A 1 164 ? -0.023 3.468 10.463 1.00 97.19 164 THR A CA 1
ATOM 1301 C C . THR A 1 164 ? -1.198 2.572 10.862 1.00 97.19 164 THR A C 1
ATOM 1303 O O . THR A 1 164 ? -2.330 2.804 10.434 1.00 97.19 164 THR A O 1
ATOM 1306 N N . ALA A 1 165 ? -0.957 1.587 11.734 1.00 97.19 165 ALA A N 1
ATOM 1307 C CA . ALA A 1 165 ? -2.002 0.697 12.235 1.00 97.19 165 ALA A CA 1
ATOM 1308 C C . ALA A 1 165 ? -3.079 1.456 13.030 1.00 97.19 165 ALA A C 1
ATOM 1310 O O . ALA A 1 165 ? -4.271 1.208 12.853 1.00 97.19 165 ALA A O 1
ATOM 1311 N N . LEU A 1 166 ? -2.677 2.409 13.875 1.00 96.38 166 LEU A N 1
ATOM 1312 C CA . LEU A 1 166 ? -3.594 3.252 14.639 1.00 96.38 166 LEU A CA 1
ATOM 1313 C C . LEU A 1 166 ? -4.479 4.101 13.722 1.00 96.38 166 LEU A C 1
ATOM 1315 O O . LEU A 1 166 ? -5.696 4.098 13.890 1.00 96.38 166 LEU A O 1
ATOM 1319 N N . THR A 1 167 ? -3.890 4.787 12.740 1.00 96.06 167 THR A N 1
ATOM 1320 C CA . THR A 1 167 ? -4.624 5.630 11.787 1.00 96.06 167 THR A CA 1
ATOM 1321 C C . THR A 1 167 ? -5.684 4.833 11.030 1.00 96.06 167 THR A C 1
ATOM 1323 O O . THR A 1 167 ? -6.834 5.268 10.952 1.00 96.06 167 THR A O 1
ATOM 1326 N N . LEU A 1 168 ? -5.338 3.648 10.520 1.00 95.75 168 LEU A N 1
ATOM 1327 C CA . LEU A 1 168 ? -6.298 2.785 9.828 1.00 95.75 168 LEU A CA 1
ATOM 1328 C C . LEU A 1 168 ? -7.407 2.290 10.771 1.00 95.75 168 LEU A C 1
ATOM 1330 O O . LEU A 1 168 ? -8.592 2.366 10.438 1.00 95.75 168 LEU A O 1
ATOM 1334 N N . LEU A 1 169 ? -7.048 1.848 11.980 1.00 94.00 169 LEU A N 1
ATOM 1335 C CA . LEU A 1 169 ? -8.012 1.365 12.973 1.00 94.00 169 LEU A CA 1
ATOM 1336 C C . LEU A 1 169 ? -9.020 2.449 13.383 1.00 94.00 169 LEU A C 1
ATOM 1338 O O . LEU A 1 169 ? -10.197 2.156 13.605 1.00 94.00 169 LEU A O 1
ATOM 1342 N N . GLU A 1 170 ? -8.587 3.704 13.464 1.00 92.38 170 GLU A N 1
ATOM 1343 C CA . GLU A 1 170 ? -9.455 4.838 13.790 1.00 92.38 170 GLU A CA 1
ATOM 1344 C C . GLU A 1 170 ? -10.459 5.144 12.683 1.00 92.38 170 GLU A C 1
ATOM 1346 O O . GLU A 1 170 ? -11.648 5.284 12.979 1.00 92.38 170 GLU A O 1
ATOM 1351 N N . LYS A 1 171 ? -10.022 5.124 11.417 1.00 92.88 171 LYS A N 1
ATOM 1352 C CA . LYS A 1 171 ? -10.919 5.250 10.254 1.00 92.88 171 LYS A CA 1
ATOM 1353 C C . LYS A 1 171 ? -11.962 4.128 10.217 1.00 92.88 171 LYS A C 1
ATOM 1355 O O . LYS A 1 171 ? -13.098 4.351 9.803 1.00 92.88 171 LYS A O 1
ATOM 1360 N N . MET A 1 172 ? -11.616 2.931 10.694 1.00 87.56 172 MET A N 1
ATOM 1361 C CA . MET A 1 172 ? -12.560 1.810 10.785 1.00 87.56 172 MET A CA 1
ATOM 1362 C C . MET A 1 172 ? -13.546 1.918 11.953 1.00 87.56 172 MET A C 1
ATOM 1364 O O . MET A 1 172 ? -14.688 1.460 11.853 1.00 87.56 172 MET A O 1
ATOM 1368 N N . LYS A 1 173 ? -13.140 2.542 13.064 1.00 69.75 173 LYS A N 1
ATOM 1369 C CA . LYS A 1 173 ? -13.981 2.706 14.259 1.00 69.75 173 LYS A CA 1
ATOM 1370 C C . LYS A 1 173 ? -15.173 3.636 14.022 1.00 69.75 173 LYS A C 1
ATOM 1372 O O . LYS A 1 173 ? -16.210 3.455 14.657 1.00 69.75 173 LYS A O 1
ATOM 1377 N N . ASP A 1 174 ? -15.069 4.617 13.132 1.00 60.28 174 ASP A N 1
ATOM 1378 C CA . ASP A 1 174 ? -16.191 5.527 12.878 1.00 60.28 174 ASP A CA 1
ATOM 1379 C C . ASP A 1 174 ? -17.324 4.882 12.060 1.00 60.28 174 ASP A C 1
ATOM 1381 O O . ASP A 1 174 ? -18.489 5.254 12.231 1.00 60.28 174 ASP A O 1
ATOM 1385 N N . THR A 1 175 ? -17.039 3.811 11.310 1.00 54.03 175 THR A N 1
ATOM 1386 C CA . THR A 1 175 ? -18.058 2.996 10.624 1.00 54.03 175 THR A CA 1
ATOM 1387 C C . THR A 1 175 ? -18.992 2.278 11.600 1.00 54.03 175 THR A C 1
ATOM 1389 O O . THR A 1 175 ? -20.199 2.179 11.358 1.00 54.03 175 THR A O 1
ATOM 1392 N N . SER A 1 176 ? -18.478 1.810 12.744 1.00 48.69 176 SER A N 1
AT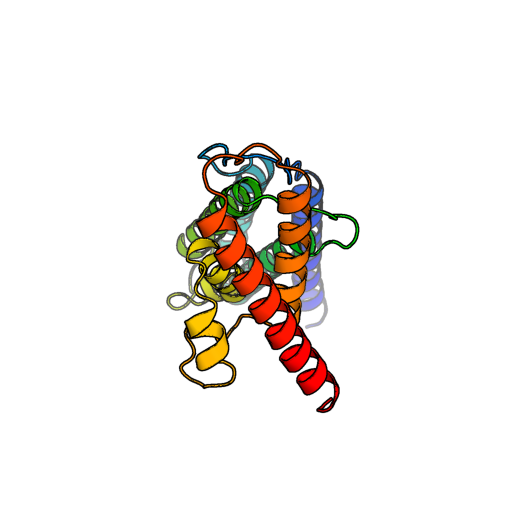OM 1393 C CA . SER A 1 176 ? -19.280 1.036 13.704 1.00 48.69 176 SER A CA 1
ATOM 1394 C C . SER A 1 176 ? -20.329 1.873 14.441 1.00 48.69 176 SER A C 1
ATOM 1396 O O . SER A 1 176 ? -21.334 1.330 14.890 1.00 48.69 176 SER A O 1
ATOM 1398 N N . LYS A 1 177 ? -20.155 3.200 14.522 1.00 49.97 177 LYS A N 1
ATOM 1399 C CA . LYS A 1 177 ? -21.135 4.105 15.149 1.00 49.97 177 LYS A CA 1
ATOM 1400 C C . LYS A 1 177 ? -22.377 4.352 14.286 1.00 49.97 177 LYS A C 1
ATOM 1402 O O . LYS A 1 177 ? -23.412 4.717 14.836 1.00 49.97 177 LYS A O 1
ATOM 1407 N N . LYS A 1 178 ? -22.284 4.191 12.958 1.00 46.00 178 LYS A N 1
ATOM 1408 C CA . LYS A 1 178 ? -23.396 4.446 12.019 1.00 46.00 178 LYS A CA 1
ATOM 1409 C C . LYS A 1 178 ? -24.132 3.180 11.574 1.00 46.00 178 LYS A C 1
ATOM 1411 O O . LYS A 1 178 ? -25.322 3.262 11.277 1.00 46.00 178 LYS A O 1
ATOM 1416 N N . ASN A 1 179 ? -23.488 2.011 11.596 1.00 41.94 179 ASN A N 1
ATOM 1417 C CA . ASN A 1 179 ? -24.138 0.745 11.241 1.00 41.94 179 ASN A CA 1
ATOM 1418 C C . ASN A 1 179 ? -24.979 0.186 12.397 1.00 41.94 179 ASN A C 1
ATOM 1420 O O . ASN A 1 179 ? -24.611 -0.764 13.082 1.00 41.94 179 ASN A O 1
ATOM 1424 N N . ASN A 1 180 ? -26.174 0.752 12.558 1.00 39.31 180 ASN A N 1
ATOM 1425 C CA . ASN A 1 180 ? -27.226 0.320 13.484 1.00 39.31 180 ASN A CA 1
ATOM 1426 C C . ASN A 1 180 ? -27.901 -1.018 13.070 1.00 39.31 180 ASN A C 1
ATOM 1428 O O . ASN A 1 180 ? -29.055 -1.263 13.414 1.00 39.31 180 ASN A O 1
ATOM 1432 N N . ILE A 1 181 ? -27.213 -1.874 12.299 1.00 43.59 181 ILE A N 1
ATOM 1433 C CA . ILE A 1 181 ? -27.780 -3.078 11.656 1.00 43.59 181 ILE A CA 1
ATOM 1434 C C . ILE A 1 181 ? -27.623 -4.346 12.522 1.00 43.59 181 ILE A C 1
ATOM 1436 O O . ILE A 1 181 ? -28.290 -5.344 12.276 1.00 43.59 181 ILE A O 1
ATOM 1440 N N . PHE A 1 182 ? -26.859 -4.315 13.620 1.00 40.34 182 PHE A N 1
ATOM 1441 C CA . PHE A 1 182 ? -26.711 -5.475 14.514 1.00 40.34 182 PHE A CA 1
ATOM 1442 C C . PHE A 1 182 ? -27.270 -5.231 15.924 1.00 40.34 182 PHE A C 1
ATOM 1444 O O . PHE A 1 182 ? -26.572 -5.256 16.933 1.00 40.34 182 PHE A O 1
ATOM 1451 N N . ALA A 1 183 ? -28.592 -5.066 16.025 1.00 39.66 183 ALA A N 1
ATOM 1452 C CA . ALA A 1 183 ? -29.286 -5.045 17.318 1.00 39.66 183 ALA A CA 1
ATOM 1453 C C . ALA A 1 183 ? -29.383 -6.436 17.996 1.00 39.66 183 ALA A C 1
ATOM 1455 O O . ALA A 1 183 ? -29.737 -6.512 19.174 1.00 39.66 183 ALA A O 1
ATOM 1456 N N . GLN A 1 184 ? -29.039 -7.524 17.294 1.00 38.59 184 GLN A N 1
ATOM 1457 C CA . GLN A 1 184 ? -29.215 -8.911 17.757 1.00 38.59 184 GLN A CA 1
ATOM 1458 C C . GLN A 1 184 ? -27.944 -9.570 18.340 1.00 38.59 184 GLN A C 1
ATOM 1460 O O . GLN A 1 184 ? -28.050 -10.624 18.959 1.00 38.59 184 GLN A O 1
ATOM 1465 N N . PHE A 1 185 ? -26.767 -8.925 18.251 1.00 35.62 185 PHE A N 1
ATOM 1466 C CA . PHE A 1 185 ? -25.467 -9.453 18.725 1.00 35.62 185 PHE A CA 1
ATOM 1467 C C . PHE A 1 185 ? -24.789 -8.597 19.820 1.00 35.62 185 PHE A C 1
ATOM 1469 O O . PHE A 1 185 ? -23.574 -8.648 20.025 1.00 35.62 185 PHE A O 1
ATOM 1476 N N . ARG A 1 186 ? -25.590 -7.874 20.618 1.00 48.16 186 ARG A N 1
ATOM 1477 C CA . ARG A 1 186 ? -25.158 -6.862 21.613 1.00 48.16 186 ARG A CA 1
ATOM 1478 C C . ARG A 1 186 ? -24.053 -7.262 22.607 1.00 48.16 186 ARG A C 1
ATOM 1480 O O . ARG A 1 186 ? -23.442 -6.370 23.193 1.00 48.16 186 ARG A O 1
ATOM 1487 N N . LYS A 1 187 ? -23.802 -8.552 22.861 1.00 49.91 187 LYS A N 1
ATOM 1488 C CA . LYS A 1 187 ? -22.742 -8.988 23.791 1.00 49.91 187 LYS A CA 1
ATOM 1489 C C . LYS A 1 187 ? -21.380 -9.098 23.094 1.00 49.91 187 LYS A C 1
ATOM 1491 O O . LYS A 1 187 ? -20.414 -8.520 23.584 1.00 49.91 187 LYS A O 1
ATOM 1496 N N . ASN A 1 188 ? -21.344 -9.715 21.910 1.00 55.66 188 ASN A N 1
ATOM 1497 C CA . ASN A 1 188 ? -20.129 -9.842 21.100 1.00 55.66 188 ASN A CA 1
ATOM 1498 C C . ASN A 1 188 ? -19.648 -8.480 20.583 1.00 55.66 188 ASN A C 1
ATOM 1500 O O . ASN A 1 188 ? -18.450 -8.209 20.615 1.00 55.66 188 ASN A O 1
ATOM 1504 N N . ASP A 1 189 ? -20.568 -7.590 20.203 1.00 64.38 189 ASP A N 1
ATOM 1505 C CA . ASP A 1 189 ? -20.209 -6.236 19.761 1.00 64.38 189 ASP A CA 1
ATOM 1506 C C . ASP A 1 189 ? -19.609 -5.397 20.888 1.00 64.38 189 ASP A C 1
ATOM 1508 O O . ASP A 1 189 ? -18.663 -4.644 20.673 1.00 64.38 189 ASP A O 1
ATOM 1512 N N . ARG A 1 190 ? -20.106 -5.551 22.121 1.00 69.12 190 ARG A N 1
ATOM 1513 C CA . ARG A 1 190 ? -19.582 -4.808 23.271 1.00 69.12 190 ARG A CA 1
ATOM 1514 C C . ARG A 1 190 ? -18.172 -5.255 23.641 1.00 69.12 190 ARG A C 1
ATOM 1516 O O . ARG A 1 190 ? -17.340 -4.410 23.965 1.00 69.12 190 ARG A O 1
ATOM 1523 N N . ASP A 1 191 ? -17.899 -6.554 23.603 1.00 75.94 191 ASP A N 1
ATOM 1524 C CA . ASP A 1 191 ? -16.567 -7.079 23.907 1.00 75.94 191 ASP A CA 1
ATOM 1525 C C . ASP A 1 191 ? -15.579 -6.788 22.768 1.00 75.94 191 ASP A C 1
ATOM 1527 O O . ASP A 1 191 ? -14.448 -6.382 23.038 1.00 75.94 191 ASP A O 1
ATOM 1531 N N . LYS A 1 192 ? -16.029 -6.833 21.506 1.00 72.62 192 LYS A N 1
ATOM 1532 C CA . LYS A 1 192 ? -15.251 -6.358 20.350 1.00 72.62 192 LYS A CA 1
ATOM 1533 C C . LYS A 1 192 ? -14.939 -4.863 20.448 1.00 72.62 192 LYS A C 1
ATOM 1535 O O . LYS A 1 192 ? -13.804 -4.458 20.212 1.00 72.62 192 LYS A O 1
ATOM 1540 N N . GLN A 1 193 ? -15.904 -4.043 20.860 1.00 77.81 193 GLN A N 1
ATOM 1541 C CA . GLN A 1 193 ? -15.702 -2.606 21.051 1.00 77.81 193 GLN A CA 1
ATOM 1542 C C . GLN A 1 193 ? -14.698 -2.316 22.176 1.00 77.81 193 GLN A C 1
ATOM 1544 O O . GLN A 1 193 ? -13.812 -1.479 22.008 1.00 77.81 193 GLN A O 1
ATOM 1549 N N . LYS A 1 194 ? -14.779 -3.038 23.300 1.00 83.69 194 LYS A N 1
ATOM 1550 C CA . LYS A 1 194 ? -13.786 -2.945 24.386 1.00 83.69 194 LYS A CA 1
ATOM 1551 C C . LYS A 1 194 ? -12.395 -3.388 23.941 1.00 83.69 194 LYS A C 1
ATOM 1553 O O . LYS A 1 194 ? -11.406 -2.782 24.359 1.00 83.69 194 LYS A O 1
ATOM 1558 N N . LEU A 1 195 ? -12.311 -4.431 23.114 1.00 84.00 195 LEU A N 1
ATOM 1559 C CA . LEU A 1 195 ? -11.050 -4.883 22.538 1.00 84.00 195 LEU A CA 1
ATOM 1560 C C . LEU A 1 195 ? -10.448 -3.779 21.664 1.00 84.00 195 LEU A C 1
ATOM 1562 O O . LEU A 1 195 ? -9.306 -3.399 21.892 1.00 84.00 195 LEU A O 1
ATOM 1566 N N . ILE A 1 196 ? -11.232 -3.193 20.754 1.00 86.62 196 ILE A N 1
ATOM 1567 C CA . ILE A 1 196 ? -10.800 -2.063 19.913 1.00 86.62 196 ILE A CA 1
ATOM 1568 C C . ILE A 1 196 ? -10.312 -0.895 20.773 1.00 86.62 196 ILE A C 1
ATOM 1570 O O . ILE A 1 196 ? -9.260 -0.327 20.506 1.00 86.62 196 ILE A O 1
ATOM 1574 N N . GLU A 1 197 ? -11.045 -0.527 21.823 1.00 89.00 197 GLU A N 1
ATOM 1575 C CA . GLU A 1 197 ? -10.639 0.562 22.718 1.00 89.00 197 GLU A CA 1
ATOM 1576 C C . GLU A 1 197 ? -9.333 0.269 23.457 1.00 89.00 197 GLU A C 1
ATOM 1578 O O . GLU A 1 197 ? -8.507 1.170 23.615 1.00 89.00 197 GLU A O 1
ATOM 1583 N N . THR A 1 198 ? -9.134 -0.974 23.892 1.00 91.62 198 THR A N 1
ATOM 1584 C CA . THR A 1 198 ? -7.882 -1.420 24.515 1.00 91.62 198 THR A CA 1
ATOM 1585 C C . THR A 1 198 ? -6.725 -1.347 23.522 1.00 91.62 198 THR A C 1
ATOM 1587 O O . THR A 1 198 ? -5.699 -0.746 23.839 1.00 91.62 198 THR A O 1
ATOM 1590 N N . VAL A 1 199 ? -6.915 -1.870 22.308 1.00 93.38 199 VAL A N 1
ATOM 1591 C CA . VAL A 1 199 ? -5.910 -1.842 21.236 1.00 93.38 199 VAL A CA 1
ATOM 1592 C C . VAL A 1 199 ? -5.538 -0.401 20.889 1.00 93.38 199 VAL A C 1
ATOM 1594 O O . VAL A 1 199 ? -4.362 -0.061 20.906 1.00 93.38 199 VAL A O 1
ATOM 1597 N N . VAL A 1 200 ? -6.516 0.487 20.675 1.00 94.00 200 VAL A N 1
ATOM 1598 C CA . VAL A 1 200 ? -6.265 1.913 20.390 1.00 94.00 200 VAL A CA 1
ATOM 1599 C C . VAL A 1 200 ? -5.452 2.573 21.506 1.00 94.00 200 VAL A C 1
ATOM 1601 O O . VAL A 1 200 ? -4.517 3.320 21.225 1.00 94.00 200 VAL A O 1
ATOM 1604 N N . LYS A 1 201 ? -5.770 2.301 22.778 1.00 94.44 201 LYS A N 1
ATOM 1605 C CA . LYS A 1 201 ? -5.000 2.839 23.913 1.00 94.44 201 LYS A CA 1
ATOM 1606 C C . LYS A 1 201 ? -3.555 2.343 23.908 1.00 94.44 201 LYS A C 1
ATOM 1608 O O . LYS A 1 201 ? -2.646 3.145 24.108 1.00 94.44 201 LYS A O 1
ATOM 1613 N N . GLN A 1 202 ? -3.341 1.052 23.668 1.00 94.69 202 GLN A N 1
ATOM 1614 C CA . GLN A 1 202 ? -2.002 0.465 23.619 1.00 94.69 202 GLN A CA 1
ATOM 1615 C C . GLN A 1 202 ? -1.194 0.993 22.429 1.00 94.69 202 GLN A C 1
ATOM 1617 O O . GLN A 1 202 ? -0.058 1.417 22.618 1.00 94.69 202 GLN A O 1
ATOM 1622 N N . LEU A 1 203 ? -1.795 1.086 21.240 1.00 95.31 203 LEU A N 1
ATOM 1623 C CA . LEU A 1 203 ? -1.162 1.682 20.061 1.00 95.31 203 LEU A CA 1
ATOM 1624 C C . LEU A 1 203 ? -0.760 3.138 20.307 1.00 95.31 203 LEU A C 1
ATOM 1626 O O . LEU A 1 203 ? 0.373 3.511 20.026 1.00 95.31 203 LEU A O 1
ATOM 1630 N N . ARG A 1 204 ? -1.637 3.956 20.904 1.00 95.44 204 ARG A N 1
ATOM 1631 C CA . ARG A 1 204 ? -1.297 5.341 21.281 1.00 95.44 204 ARG A CA 1
ATOM 1632 C C . ARG A 1 204 ? -0.121 5.401 22.251 1.00 95.44 204 ARG A C 1
ATOM 1634 O O . ARG A 1 204 ? 0.738 6.263 22.105 1.00 95.44 204 ARG A O 1
ATOM 1641 N N . SER A 1 205 ? -0.059 4.483 23.217 1.00 94.38 205 SER A N 1
ATOM 1642 C CA . SER A 1 205 ? 1.085 4.382 24.127 1.00 94.38 205 SER A CA 1
ATOM 1643 C C . SER A 1 205 ? 2.382 4.062 23.380 1.00 94.38 205 SER A C 1
ATOM 1645 O O . SER A 1 205 ? 3.402 4.684 23.664 1.00 94.38 205 SER A O 1
ATOM 1647 N N . LEU A 1 206 ? 2.346 3.133 22.419 1.00 92.94 206 LEU A N 1
ATOM 1648 C CA . LEU A 1 206 ? 3.506 2.783 21.593 1.00 92.94 206 LEU A CA 1
ATOM 1649 C C . LEU A 1 206 ? 3.964 3.968 20.732 1.00 92.94 206 LEU A C 1
ATOM 1651 O O . LEU A 1 206 ? 5.142 4.312 20.751 1.00 92.94 206 LEU A O 1
ATOM 1655 N N . VAL A 1 207 ? 3.037 4.639 20.043 1.00 92.50 207 VAL A N 1
ATOM 1656 C CA . VAL A 1 207 ? 3.329 5.810 19.192 1.00 92.50 207 VAL A CA 1
ATOM 1657 C C . VAL A 1 207 ? 3.939 6.959 20.003 1.00 92.50 207 VAL A C 1
ATOM 1659 O O . VAL A 1 207 ? 4.932 7.563 19.591 1.00 92.50 207 VAL A O 1
ATOM 1662 N N . ASN A 1 208 ? 3.392 7.235 21.189 1.00 90.12 208 ASN A N 1
ATOM 1663 C CA . ASN A 1 208 ? 3.929 8.264 22.079 1.00 90.12 208 ASN A CA 1
ATOM 1664 C C . ASN A 1 208 ? 5.329 7.900 22.593 1.00 90.12 208 ASN A C 1
ATOM 1666 O O . ASN A 1 208 ? 6.187 8.774 22.676 1.00 90.12 208 ASN A O 1
ATOM 1670 N N . GLY A 1 209 ? 5.572 6.622 22.906 1.00 84.94 209 GLY A N 1
ATOM 1671 C CA . GLY A 1 209 ? 6.892 6.132 23.309 1.00 84.94 209 GLY A CA 1
ATOM 1672 C C . GLY A 1 209 ? 7.936 6.257 22.197 1.00 84.94 209 GLY A C 1
ATOM 1673 O O . GLY A 1 209 ? 9.064 6.657 22.461 1.00 84.94 209 GLY A O 1
ATOM 1674 N N . MET A 1 210 ? 7.557 6.004 20.940 1.00 78.06 210 MET A N 1
ATOM 1675 C CA . MET A 1 210 ? 8.446 6.191 19.784 1.00 78.06 210 MET A CA 1
ATOM 1676 C C . MET A 1 210 ? 8.851 7.657 19.592 1.00 78.06 210 MET A C 1
ATOM 1678 O O . MET A 1 210 ? 10.004 7.936 19.285 1.00 78.06 210 MET A O 1
ATOM 1682 N N . SER A 1 211 ? 7.924 8.589 19.829 1.00 64.62 211 SER A N 1
ATOM 1683 C CA . SER A 1 211 ? 8.157 10.032 19.659 1.00 64.62 211 SER A CA 1
ATOM 1684 C C . SER A 1 211 ? 9.128 10.621 20.693 1.00 64.62 211 SER A C 1
ATOM 1686 O O . SER A 1 211 ? 9.646 11.713 20.490 1.00 64.62 211 SER A O 1
ATOM 1688 N N . GLN A 1 212 ? 9.371 9.921 21.808 1.00 58.44 212 GLN A N 1
ATOM 1689 C CA . GLN A 1 212 ? 10.312 10.335 22.860 1.00 58.44 212 GLN A CA 1
ATOM 1690 C C . GLN A 1 212 ? 11.751 9.844 22.620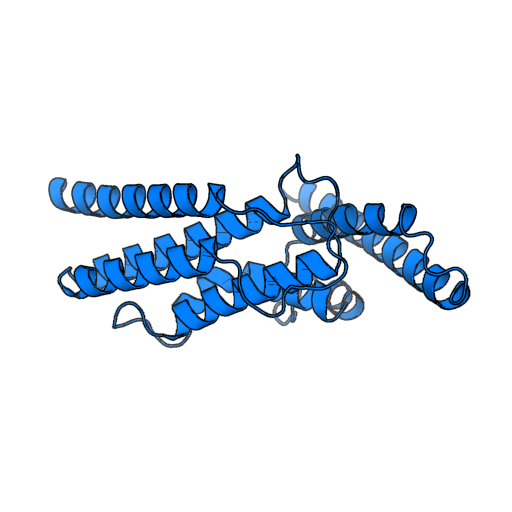 1.00 58.44 212 GLN A C 1
ATOM 1692 O O . GLN A 1 212 ? 12.652 10.227 23.364 1.00 58.44 212 GLN A O 1
ATOM 1697 N N . HIS A 1 213 ? 11.972 9.001 21.605 1.00 51.53 213 HIS A N 1
ATOM 1698 C CA . HIS A 1 213 ? 13.273 8.404 21.279 1.00 51.53 213 HIS A CA 1
ATOM 1699 C C . HIS A 1 213 ? 13.870 8.882 19.940 1.00 51.53 213 HIS A C 1
ATOM 1701 O O . HIS A 1 213 ? 14.907 8.367 19.521 1.00 51.53 213 HIS A O 1
ATOM 1707 N N . THR A 1 214 ? 13.241 9.869 19.298 1.00 44.97 214 THR A N 1
ATOM 1708 C CA . THR A 1 214 ? 13.765 10.656 18.162 1.00 44.97 214 THR A CA 1
ATOM 1709 C C . THR A 1 214 ? 14.182 12.038 18.623 1.00 44.97 214 THR A C 1
ATOM 1711 O O . THR A 1 214 ? 15.244 12.505 18.159 1.00 44.97 214 THR A O 1
#

Solvent-accessible surface area (backbone atoms only — not comparable to full-atom values): 11951 Å² total; per-residue (Å²): 125,61,71,62,55,53,53,54,50,51,52,45,53,54,51,42,51,51,50,49,60,38,58,71,60,62,81,77,62,35,74,32,82,61,48,87,86,57,57,54,66,48,56,54,53,44,50,54,49,50,50,59,52,32,60,61,32,67,79,43,62,58,70,58,33,44,48,43,50,49,50,43,44,35,47,51,38,48,53,54,53,45,62,71,63,33,83,84,60,65,51,33,26,73,12,26,54,52,32,52,47,43,37,51,51,51,54,44,51,48,40,69,63,53,58,49,77,88,71,65,84,66,58,57,40,58,42,41,45,47,60,51,40,44,49,48,42,66,75,71,60,44,58,68,58,47,66,74,34,60,93,44,94,82,29,92,47,69,65,47,51,50,57,62,53,43,55,48,52,52,18,37,54,57,44,65,79,70,59,81,82,62,81,86,48,64,65,64,54,50,53,50,49,52,48,51,54,50,50,52,53,52,32,52,51,51,42,56,55,54,67,75,76,113

Organism: Equus asinus (NCBI:txid9793)

pLDDT: mean 88.75, std 14.54, range [35.62, 98.5]